Protein AF-B9GRY1-F1 (afdb_monomer)

pLDDT: mean 78.9, std 14.26, range [33.31, 96.19]

Nearest PDB structures (foldseek):
  6fis-assembly1_A  TM=5.224E-01  e=6.838E-10  Homo sapiens
  6fir-assembly1_A  TM=5.231E-01  e=6.003E-10  Homo sapiens
  2jc9-assembly1_A  TM=5.139E-01  e=1.399E-09  Homo sapiens
  2bde-assembly1_A  TM=5.034E-01  e=2.068E-09  Legionella pneumophila
  6fxh-assembly1_A  TM=5.150E-01  e=5.858E-09  Homo sapiens

Radius of gyration: 30.48 Å; Cα contacts (8 Å, |Δi|>4): 252; chains: 1; bounding box: 65×40×108 Å

Structure (mmCIF, N/CA/C/O backbone):
data_AF-B9GRY1-F1
#
_entry.id   AF-B9GRY1-F1
#
loop_
_atom_site.group_PDB
_atom_site.id
_atom_site.type_symbol
_atom_site.label_atom_id
_atom_site.label_alt_id
_atom_site.label_comp_id
_atom_site.label_asym_id
_atom_site.label_entity_id
_atom_site.label_seq_id
_atom_site.pdbx_PDB_ins_code
_ato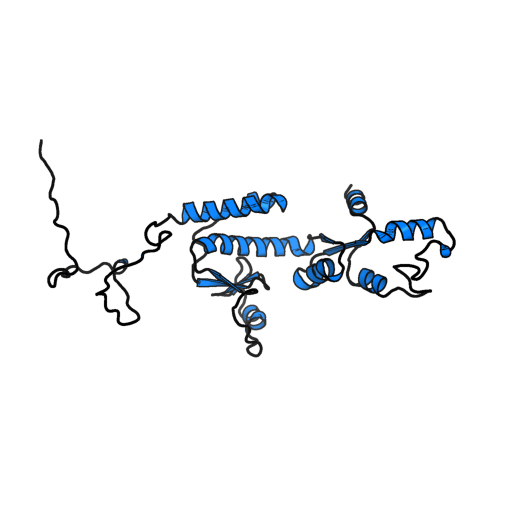m_site.Cartn_x
_atom_site.Cartn_y
_atom_site.Cartn_z
_atom_site.occupancy
_atom_site.B_iso_or_equiv
_atom_site.auth_seq_id
_atom_site.auth_comp_id
_atom_site.auth_asym_id
_atom_site.auth_atom_id
_atom_site.pdbx_PDB_model_num
ATOM 1 N N . MET A 1 1 ? 0.470 3.809 -64.734 1.00 37.56 1 MET A N 1
ATOM 2 C CA . MET A 1 1 ? 0.710 2.377 -64.473 1.00 37.56 1 MET A CA 1
ATOM 3 C C . MET A 1 1 ? 2.215 2.212 -64.330 1.00 37.56 1 MET A C 1
ATOM 5 O O . MET A 1 1 ? 2.888 2.011 -65.323 1.00 37.56 1 MET A O 1
ATOM 9 N N . GLU A 1 2 ? 2.749 2.394 -63.124 1.00 34.34 2 GLU A N 1
ATOM 10 C CA . GLU A 1 2 ? 4.160 2.127 -62.813 1.00 34.34 2 GLU A CA 1
ATOM 11 C C . GLU A 1 2 ? 4.192 1.378 -61.481 1.00 34.34 2 GLU A C 1
ATOM 13 O O . GLU A 1 2 ? 3.658 1.855 -60.478 1.00 34.34 2 GLU A O 1
ATOM 18 N N . ARG A 1 3 ? 4.720 0.150 -61.510 1.00 33.31 3 ARG A N 1
ATOM 19 C CA . ARG A 1 3 ? 4.826 -0.737 -60.348 1.00 33.31 3 ARG A CA 1
ATOM 20 C C . ARG A 1 3 ? 6.035 -0.313 -59.515 1.00 33.31 3 ARG A C 1
ATOM 22 O O . ARG A 1 3 ? 7.144 -0.258 -60.037 1.00 33.31 3 ARG A O 1
ATOM 29 N N . ARG A 1 4 ? 5.823 -0.053 -58.225 1.00 42.94 4 ARG A N 1
ATOM 30 C CA . ARG A 1 4 ? 6.876 0.025 -57.208 1.00 42.94 4 ARG A CA 1
ATOM 31 C C . ARG A 1 4 ? 6.791 -1.236 -56.362 1.00 42.94 4 ARG A C 1
ATOM 33 O O . ARG A 1 4 ? 5.971 -1.266 -55.463 1.00 42.94 4 ARG A O 1
ATOM 40 N N . ASP A 1 5 ? 7.642 -2.216 -56.639 1.00 44.25 5 ASP A N 1
ATOM 41 C CA . ASP A 1 5 ? 7.874 -3.361 -55.752 1.00 44.25 5 ASP A CA 1
ATOM 42 C C . ASP A 1 5 ? 9.370 -3.697 -55.771 1.00 44.25 5 ASP A C 1
ATOM 44 O O . ASP A 1 5 ? 9.833 -4.600 -56.463 1.00 44.25 5 ASP A O 1
ATOM 48 N N . GLY A 1 6 ? 10.154 -2.908 -55.035 1.00 41.69 6 GLY A N 1
ATOM 49 C CA . GLY A 1 6 ? 11.504 -3.291 -54.636 1.00 41.69 6 GLY A CA 1
ATOM 50 C C . GLY A 1 6 ? 11.403 -4.166 -53.395 1.00 41.69 6 GLY A C 1
ATOM 51 O O . GLY A 1 6 ? 11.469 -3.655 -52.280 1.00 41.69 6 GLY A O 1
ATOM 52 N N . VAL A 1 7 ? 11.181 -5.467 -53.582 1.00 43.78 7 VAL A N 1
ATOM 53 C CA . VAL A 1 7 ? 11.237 -6.442 -52.487 1.00 43.78 7 VAL A CA 1
ATOM 54 C C . VAL A 1 7 ? 12.692 -6.528 -52.032 1.00 43.78 7 VAL A C 1
ATOM 56 O O . VAL A 1 7 ? 13.538 -7.089 -52.722 1.00 43.78 7 VAL A O 1
ATOM 59 N N . GLN A 1 8 ? 12.999 -5.908 -50.895 1.00 53.09 8 GLN A N 1
ATOM 60 C CA . GLN A 1 8 ? 14.296 -6.037 -50.246 1.00 53.09 8 GLN A CA 1
ATOM 61 C C . GLN A 1 8 ? 14.385 -7.454 -49.668 1.00 53.09 8 GLN A C 1
ATOM 63 O O . GLN A 1 8 ? 13.560 -7.830 -48.833 1.00 53.09 8 GLN A O 1
ATOM 68 N N . GLU A 1 9 ? 15.338 -8.256 -50.148 1.00 47.78 9 GLU A N 1
ATOM 69 C CA . GLU A 1 9 ? 15.550 -9.614 -49.642 1.00 47.78 9 GLU A CA 1
ATOM 70 C C . GLU A 1 9 ? 15.759 -9.599 -48.116 1.00 47.78 9 GLU A C 1
ATOM 72 O O . GLU A 1 9 ? 16.426 -8.699 -47.588 1.00 47.78 9 GLU A O 1
ATOM 77 N N . PRO A 1 10 ? 15.192 -10.572 -47.378 1.00 47.56 10 PRO A N 1
ATOM 78 C CA . PRO A 1 10 ? 15.339 -10.634 -45.933 1.00 47.56 10 PRO A CA 1
ATOM 79 C C . PRO A 1 10 ? 16.814 -10.826 -45.573 1.00 47.56 10 PRO A C 1
ATOM 81 O O . PRO A 1 10 ? 17.414 -11.865 -45.838 1.00 47.56 10 PRO A O 1
ATOM 84 N N . CYS A 1 11 ? 17.404 -9.806 -44.950 1.00 49.53 11 CYS A N 1
ATOM 85 C CA . CYS A 1 11 ? 18.767 -9.872 -44.445 1.00 49.53 11 CYS A CA 1
ATOM 86 C C . CYS A 1 11 ? 18.858 -10.956 -43.362 1.00 49.53 11 CYS A C 1
ATOM 88 O O . CYS A 1 11 ? 18.247 -10.848 -42.294 1.00 49.53 11 CYS A O 1
ATOM 90 N N . ILE A 1 12 ? 19.635 -12.000 -43.637 1.00 48.44 12 ILE A N 1
ATOM 91 C CA . ILE A 1 12 ? 19.978 -13.026 -42.659 1.00 48.44 12 ILE A CA 1
ATOM 92 C C . ILE A 1 12 ? 21.081 -12.447 -41.759 1.00 48.44 12 ILE A C 1
ATOM 94 O O . ILE A 1 12 ? 22.266 -12.485 -42.086 1.00 48.44 12 ILE A O 1
ATOM 98 N N . TRP A 1 13 ? 20.683 -11.909 -40.603 1.00 55.09 13 TRP A N 1
ATOM 99 C CA . TRP A 1 13 ? 21.579 -11.322 -39.590 1.00 55.09 13 TRP A CA 1
ATOM 100 C C . TRP A 1 13 ? 22.590 -12.311 -38.985 1.00 55.09 13 TRP A C 1
ATOM 102 O O . TRP A 1 13 ? 23.501 -11.900 -38.275 1.00 55.09 13 TRP A O 1
ATOM 112 N N . SER A 1 14 ? 22.424 -13.612 -39.231 1.00 54.59 14 SER A N 1
ATOM 113 C CA . SER A 1 14 ? 23.345 -14.664 -38.792 1.00 54.59 14 SER A CA 1
ATOM 114 C C . SER A 1 14 ? 24.454 -14.987 -39.803 1.00 54.59 14 SER A C 1
ATOM 116 O O . SER A 1 14 ? 25.305 -15.826 -39.506 1.00 54.59 14 SER A O 1
ATOM 118 N N . SER A 1 15 ? 24.487 -14.344 -40.976 1.00 51.97 15 SER A N 1
ATOM 119 C CA . SER A 1 15 ? 25.567 -14.531 -41.953 1.00 51.97 15 SER A CA 1
ATOM 120 C C . SER A 1 15 ? 26.850 -13.794 -41.529 1.00 51.97 15 SER A C 1
ATOM 122 O O . SER A 1 15 ? 26.758 -12.691 -40.994 1.00 51.97 15 SER A O 1
ATOM 124 N N . PRO A 1 16 ? 28.059 -14.310 -41.839 1.00 54.53 16 PRO A N 1
ATOM 125 C CA . PRO A 1 16 ? 29.334 -13.635 -41.537 1.00 54.53 16 PRO A CA 1
ATOM 126 C C . PRO A 1 16 ? 29.458 -12.225 -42.142 1.00 54.53 16 PRO A C 1
ATOM 128 O O . PRO A 1 16 ? 30.199 -11.383 -41.643 1.00 54.53 16 PRO A O 1
ATOM 131 N N . GLU A 1 17 ? 28.714 -11.961 -43.218 1.00 54.78 17 GLU A N 1
ATOM 132 C CA . GLU A 1 17 ? 28.633 -10.665 -43.902 1.00 54.78 17 GLU A CA 1
ATOM 133 C C . GLU A 1 17 ? 27.466 -9.787 -43.397 1.00 54.78 17 GLU A C 1
ATOM 135 O O . GLU A 1 17 ? 27.421 -8.579 -43.655 1.00 54.78 17 GLU A O 1
ATOM 140 N N . GLY A 1 18 ? 26.535 -10.387 -42.647 1.00 49.22 18 GLY A N 1
ATOM 141 C CA . GLY A 1 18 ? 25.308 -9.800 -42.112 1.00 49.22 18 GLY A CA 1
ATOM 142 C C . GLY A 1 18 ? 25.556 -9.037 -40.816 1.00 49.22 18 GLY A C 1
ATOM 143 O O . GLY A 1 18 ? 25.154 -9.459 -39.741 1.00 49.22 18 GLY A O 1
ATOM 144 N N . GLY A 1 19 ? 26.240 -7.899 -40.905 1.00 56.34 19 GLY A N 1
ATOM 145 C CA . GLY A 1 19 ? 26.514 -7.074 -39.720 1.00 56.34 19 GLY A CA 1
ATOM 146 C C . GLY A 1 19 ? 27.140 -5.711 -39.994 1.00 56.34 19 GLY A C 1
ATOM 147 O O . GLY A 1 19 ? 27.568 -5.035 -39.064 1.00 56.34 19 GLY A O 1
ATOM 148 N N . LYS A 1 20 ? 27.214 -5.277 -41.259 1.00 54.59 20 LYS A N 1
ATOM 149 C CA . LYS A 1 20 ? 27.894 -4.022 -41.637 1.00 54.59 20 LYS A CA 1
ATOM 150 C C . LYS A 1 20 ? 27.133 -2.748 -41.230 1.00 54.59 20 LYS A C 1
ATOM 152 O O . LYS A 1 20 ? 27.678 -1.654 -41.341 1.00 54.59 20 LYS A O 1
ATOM 157 N N . GLY A 1 21 ? 25.894 -2.867 -40.749 1.00 63.97 21 GLY A N 1
ATOM 158 C CA . GLY A 1 21 ? 25.098 -1.745 -40.249 1.00 63.97 21 GLY A CA 1
ATOM 159 C C . GLY A 1 21 ? 25.288 -1.527 -38.747 1.00 63.97 21 GLY A C 1
ATOM 160 O O . GLY A 1 21 ? 25.215 -2.473 -37.965 1.00 63.97 21 GLY A O 1
ATOM 161 N N . LYS A 1 22 ? 25.476 -0.273 -38.313 1.00 74.38 22 LYS A N 1
ATOM 162 C CA . LYS A 1 22 ? 25.393 0.079 -36.886 1.00 74.38 22 LYS A CA 1
ATOM 163 C C . LYS A 1 22 ? 23.986 -0.255 -36.381 1.00 74.38 22 LYS A C 1
ATOM 165 O O . LYS A 1 22 ? 23.039 0.459 -36.690 1.00 74.38 22 LYS A O 1
ATOM 170 N N . VAL A 1 23 ? 23.857 -1.317 -35.587 1.00 78.44 23 VAL A N 1
ATOM 171 C CA . VAL A 1 23 ? 22.597 -1.645 -34.909 1.00 78.44 23 VAL A CA 1
ATOM 172 C C . VAL A 1 23 ? 22.271 -0.529 -33.917 1.00 78.44 23 VAL A C 1
ATOM 174 O O . VAL A 1 23 ? 23.115 -0.162 -33.081 1.00 78.44 23 VAL A O 1
ATOM 177 N N . GLU A 1 24 ? 21.053 0.009 -34.021 1.00 85.12 24 GLU A N 1
ATOM 178 C CA . GLU A 1 24 ? 20.514 0.997 -33.085 1.00 85.12 24 GLU A CA 1
ATOM 179 C C . GLU A 1 24 ? 20.669 0.492 -31.644 1.00 85.12 24 GLU A C 1
ATOM 181 O O . GLU A 1 24 ? 20.378 -0.678 -31.388 1.00 85.12 24 GLU A O 1
ATOM 186 N N . PRO A 1 25 ? 21.103 1.332 -30.685 1.00 85.12 25 PRO A N 1
ATOM 187 C CA . PRO A 1 25 ? 21.349 0.892 -29.311 1.00 85.12 25 PRO A CA 1
ATOM 188 C C . PRO A 1 25 ? 20.185 0.113 -28.679 1.00 85.12 25 PRO A C 1
ATOM 190 O O . PRO A 1 25 ? 20.431 -0.878 -28.000 1.00 85.12 25 PRO A O 1
ATOM 193 N N . GLY A 1 26 ? 18.934 0.502 -28.963 1.00 82.56 26 GLY A N 1
ATOM 194 C CA . GLY A 1 26 ? 17.729 -0.157 -28.440 1.00 82.56 26 GLY A CA 1
ATOM 195 C C . GLY A 1 26 ? 17.396 -1.522 -29.058 1.00 82.56 26 GLY A C 1
ATOM 196 O O . GLY A 1 26 ? 16.533 -2.219 -28.541 1.00 82.56 26 GLY A O 1
ATOM 197 N N . LYS A 1 27 ? 18.072 -1.922 -30.142 1.00 82.88 27 LYS A N 1
ATOM 198 C CA . LYS A 1 27 ? 17.872 -3.210 -30.837 1.00 82.88 27 LYS A CA 1
ATOM 199 C C . LYS A 1 27 ? 19.025 -4.192 -30.610 1.00 82.88 27 LYS A C 1
ATOM 201 O O . LYS A 1 27 ? 19.081 -5.242 -31.246 1.00 82.88 27 LYS A O 1
ATOM 206 N N . ARG A 1 28 ? 19.981 -3.845 -29.743 1.00 86.56 28 ARG A N 1
ATOM 207 C CA . ARG A 1 28 ? 21.129 -4.699 -29.416 1.00 86.56 28 ARG A CA 1
ATOM 208 C C . ARG A 1 28 ? 20.742 -5.766 -28.398 1.00 86.56 28 ARG A C 1
ATOM 210 O O . ARG A 1 28 ? 19.917 -5.533 -27.521 1.00 86.56 28 ARG A O 1
ATOM 217 N N . ILE A 1 29 ? 21.400 -6.917 -28.489 1.00 86.06 29 ILE A N 1
ATOM 218 C CA . ILE A 1 29 ? 21.303 -7.986 -27.495 1.00 86.06 29 ILE A CA 1
ATOM 219 C C . ILE A 1 29 ? 22.379 -7.742 -26.435 1.00 86.06 29 ILE A C 1
ATOM 221 O O . ILE A 1 29 ? 23.560 -7.618 -26.763 1.00 86.06 29 ILE A O 1
ATOM 225 N N . PHE A 1 30 ? 21.974 -7.673 -25.170 1.00 88.00 30 PHE A N 1
ATOM 226 C CA . PHE A 1 30 ? 22.876 -7.499 -24.034 1.00 88.00 30 PHE A CA 1
ATOM 227 C C . PHE A 1 30 ? 23.013 -8.825 -23.279 1.00 88.00 30 PHE A C 1
ATOM 229 O O . PHE A 1 30 ? 22.014 -9.418 -22.878 1.00 88.00 30 PHE A O 1
ATOM 236 N N . CYS A 1 31 ? 24.249 -9.286 -23.072 1.00 87.31 31 CYS A N 1
ATOM 237 C CA . CYS A 1 31 ? 24.541 -10.565 -22.424 1.00 87.31 31 CYS A CA 1
ATOM 238 C C . CYS A 1 31 ? 25.338 -10.343 -21.136 1.00 87.31 31 CYS A C 1
ATOM 240 O O . CYS A 1 31 ? 26.491 -9.924 -21.183 1.00 87.31 31 CYS A O 1
ATOM 242 N N . ASN A 1 32 ? 24.755 -10.688 -19.987 1.00 90.19 32 ASN A N 1
ATOM 243 C CA . ASN A 1 32 ? 25.474 -10.672 -18.705 1.00 90.19 32 ASN A CA 1
ATOM 244 C C . ASN A 1 32 ? 26.403 -11.885 -18.537 1.00 90.19 32 ASN A C 1
ATOM 246 O O . ASN A 1 32 ? 27.341 -11.854 -17.744 1.00 90.19 32 ASN A O 1
ATOM 250 N N . ARG A 1 33 ? 26.108 -12.985 -19.239 1.00 90.75 33 ARG A N 1
ATOM 251 C CA . ARG A 1 33 ? 26.860 -14.243 -19.215 1.00 90.75 33 ARG A CA 1
ATOM 252 C C . ARG A 1 33 ? 26.964 -14.791 -20.631 1.00 90.75 33 ARG A C 1
ATOM 254 O O . ARG A 1 33 ? 26.106 -14.510 -21.466 1.00 90.75 33 ARG A O 1
ATOM 261 N N . VAL A 1 34 ? 28.004 -15.582 -20.879 1.00 90.69 34 VAL A N 1
ATOM 262 C CA . VAL A 1 34 ? 28.178 -16.283 -22.155 1.00 90.69 34 VAL A CA 1
ATOM 263 C C . VAL A 1 34 ? 27.003 -17.241 -22.363 1.00 90.69 34 VAL A C 1
ATOM 265 O O . VAL A 1 34 ? 26.681 -18.027 -21.472 1.00 90.69 34 VAL A O 1
ATOM 268 N N . LEU A 1 35 ? 26.370 -17.171 -23.534 1.00 85.62 35 LEU A N 1
ATOM 269 C CA . LEU A 1 35 ? 25.254 -18.024 -23.936 1.00 85.62 35 LEU A CA 1
ATOM 270 C C . LEU A 1 35 ? 25.579 -18.675 -25.282 1.00 85.62 35 LEU A C 1
ATOM 272 O O . LEU A 1 35 ? 25.893 -17.981 -26.247 1.00 85.62 35 LEU A O 1
ATOM 276 N N . ASN A 1 36 ? 25.473 -20.002 -25.353 1.00 86.25 36 ASN A N 1
ATOM 277 C CA . ASN A 1 36 ? 25.510 -20.722 -26.622 1.00 86.25 36 ASN A CA 1
ATOM 278 C C . ASN A 1 36 ? 24.099 -20.741 -27.226 1.00 86.25 36 ASN A C 1
ATOM 280 O O . ASN A 1 36 ? 23.199 -21.364 -26.667 1.00 86.25 36 ASN A O 1
ATOM 284 N N . ILE A 1 37 ? 23.910 -20.058 -28.356 1.00 82.56 37 ILE A N 1
ATOM 285 C CA . ILE A 1 37 ? 22.605 -19.909 -29.017 1.00 82.56 37 ILE A CA 1
ATOM 286 C C . ILE A 1 37 ? 22.201 -21.127 -29.869 1.00 82.56 37 ILE A C 1
ATOM 288 O O . ILE A 1 37 ? 21.114 -21.139 -30.439 1.00 82.56 37 ILE A O 1
ATOM 292 N N . SER A 1 38 ? 23.040 -22.167 -29.952 1.00 86.56 38 SER A N 1
ATOM 293 C CA . SER A 1 38 ? 22.749 -23.406 -30.691 1.00 86.56 38 SER A CA 1
ATOM 294 C C . SER A 1 38 ? 21.762 -24.307 -29.932 1.00 86.56 38 SER A C 1
ATOM 296 O O . SER A 1 38 ? 22.093 -25.396 -29.458 1.00 86.56 38 SER A O 1
ATOM 298 N N . VAL A 1 39 ? 20.535 -23.818 -29.763 1.00 87.56 39 VAL A N 1
ATOM 299 C CA . VAL A 1 39 ? 19.436 -24.509 -29.080 1.00 87.56 39 VAL A CA 1
ATOM 300 C C . VAL A 1 39 ? 18.434 -25.060 -30.096 1.00 87.56 39 VAL A C 1
ATOM 302 O O . VAL A 1 39 ? 18.216 -24.477 -31.152 1.00 87.56 39 VAL A O 1
ATOM 305 N N . LYS A 1 40 ? 17.807 -26.203 -29.784 1.00 91.69 40 LYS A N 1
ATOM 306 C CA . LYS A 1 40 ? 16.847 -26.876 -30.685 1.00 91.69 40 LYS A CA 1
ATOM 307 C C . LYS A 1 40 ? 15.437 -26.283 -30.644 1.00 91.69 40 LYS A C 1
ATOM 309 O O . LYS A 1 40 ? 14.649 -26.528 -31.549 1.00 91.69 40 LYS A O 1
ATOM 314 N N . ALA A 1 41 ? 15.109 -25.562 -29.577 1.00 92.19 41 ALA A N 1
ATOM 315 C CA . ALA A 1 41 ? 13.806 -24.954 -29.368 1.00 92.19 41 ALA A CA 1
ATOM 316 C C . ALA A 1 41 ? 13.950 -23.698 -28.505 1.00 92.19 41 ALA A C 1
ATOM 318 O O . ALA A 1 41 ? 14.844 -23.619 -27.659 1.00 92.19 41 ALA A O 1
ATOM 319 N N . VAL A 1 42 ? 13.042 -22.746 -28.708 1.00 89.81 42 VAL A N 1
ATOM 320 C CA . VAL A 1 42 ? 12.919 -21.522 -27.915 1.00 89.81 42 VAL A CA 1
ATOM 321 C C . VAL A 1 42 ? 11.463 -21.409 -27.479 1.00 89.81 42 VAL A C 1
ATOM 323 O O . VAL A 1 42 ? 10.570 -21.355 -28.320 1.00 89.81 42 VAL A O 1
ATOM 326 N N . GLY A 1 43 ? 11.225 -21.409 -26.169 1.00 92.38 43 GLY A N 1
ATOM 327 C CA . GLY A 1 43 ? 9.918 -21.093 -25.601 1.00 92.38 43 GLY A CA 1
ATOM 328 C C . GLY A 1 43 ? 9.796 -19.586 -25.416 1.00 92.38 43 GLY A C 1
ATOM 329 O O . GLY A 1 43 ? 10.695 -18.970 -24.845 1.00 92.38 43 GLY A O 1
ATOM 330 N N . LEU A 1 44 ? 8.706 -19.001 -25.905 1.00 91.69 44 LEU A N 1
ATOM 331 C CA . LEU A 1 44 ? 8.400 -17.585 -25.728 1.00 91.69 44 LEU A CA 1
ATOM 332 C C . LEU A 1 44 ? 7.131 -17.467 -24.894 1.00 91.69 44 LEU A C 1
ATOM 334 O O . LEU A 1 44 ? 6.145 -18.150 -25.166 1.00 91.69 44 LEU A O 1
ATOM 338 N N . ASP A 1 45 ? 7.178 -16.607 -23.883 1.00 92.12 45 ASP A N 1
ATOM 339 C CA . ASP A 1 45 ? 5.974 -16.194 -23.174 1.00 92.12 45 ASP A CA 1
ATOM 340 C C . ASP A 1 45 ? 5.083 -15.351 -24.105 1.00 92.12 45 ASP A C 1
ATOM 342 O O . ASP A 1 45 ? 5.535 -14.816 -25.125 1.00 92.12 45 ASP A O 1
ATOM 346 N N . MET A 1 46 ? 3.804 -15.237 -23.777 1.00 92.00 46 MET A N 1
ATOM 347 C CA . MET A 1 46 ? 2.840 -14.508 -24.591 1.00 92.00 46 MET A CA 1
ATOM 348 C C . MET A 1 46 ? 2.800 -13.032 -24.193 1.00 92.00 46 MET A C 1
ATOM 350 O O . MET A 1 46 ? 3.167 -12.163 -24.988 1.00 92.00 46 MET A O 1
ATOM 354 N N . ASP A 1 47 ? 2.380 -12.744 -22.964 1.00 86.19 47 ASP A N 1
ATOM 355 C CA . ASP A 1 47 ? 2.078 -11.389 -22.514 1.00 86.19 47 ASP A CA 1
ATOM 356 C C . ASP A 1 47 ? 3.350 -10.566 -22.306 1.00 86.19 47 ASP A C 1
ATOM 358 O O . ASP A 1 47 ? 4.288 -10.984 -21.634 1.00 86.19 47 ASP A O 1
ATOM 362 N N . TYR A 1 48 ? 3.402 -9.373 -22.900 1.00 82.75 48 TYR A N 1
ATOM 363 C CA . TYR A 1 48 ? 4.573 -8.486 -22.893 1.00 82.75 48 TYR A CA 1
ATOM 364 C C . TYR A 1 48 ? 5.863 -9.074 -23.495 1.00 82.75 48 TYR A C 1
ATOM 366 O O . TYR A 1 48 ? 6.890 -8.395 -23.479 1.00 82.75 48 TYR A O 1
ATOM 374 N N . THR A 1 49 ? 5.808 -10.280 -24.067 1.00 87.31 49 THR A N 1
ATOM 375 C CA . THR A 1 49 ? 6.919 -10.918 -24.785 1.00 87.31 49 THR A CA 1
ATOM 376 C C . THR A 1 49 ? 6.605 -10.997 -26.277 1.00 87.31 49 THR A C 1
ATOM 378 O O . THR A 1 49 ? 7.239 -10.301 -27.069 1.00 87.31 49 THR A O 1
ATOM 381 N N . LEU A 1 50 ? 5.589 -11.773 -26.668 1.00 89.69 50 LEU A N 1
ATOM 382 C CA . LEU A 1 50 ? 5.077 -11.799 -28.043 1.00 89.69 50 LEU A CA 1
ATOM 383 C C . LEU A 1 50 ? 4.038 -10.695 -28.278 1.00 89.69 50 LEU A C 1
ATOM 385 O O . LEU A 1 50 ? 4.092 -9.984 -29.280 1.00 89.69 50 LEU A O 1
ATOM 389 N N . ALA A 1 51 ? 3.105 -10.540 -27.339 1.00 89.50 51 ALA A N 1
ATOM 390 C CA . ALA A 1 51 ? 2.050 -9.539 -27.376 1.00 89.50 51 ALA A CA 1
ATOM 391 C C . ALA A 1 51 ? 2.467 -8.307 -26.565 1.00 89.50 51 ALA A C 1
ATOM 393 O O . ALA A 1 51 ? 2.411 -8.295 -25.335 1.00 89.50 51 ALA A O 1
ATOM 394 N N . GLN A 1 52 ? 2.892 -7.250 -27.256 1.00 85.94 52 GLN A N 1
ATOM 395 C CA . GLN A 1 52 ? 3.227 -5.977 -26.621 1.00 85.94 52 GLN A CA 1
ATOM 396 C C . GLN A 1 52 ? 1.973 -5.107 -26.493 1.00 85.94 52 GLN A C 1
ATOM 398 O O . GLN A 1 52 ? 1.487 -4.533 -27.467 1.00 85.94 52 GLN A O 1
ATOM 403 N N . TYR A 1 53 ? 1.438 -5.016 -25.278 1.00 85.81 53 TYR A N 1
ATOM 404 C CA . TYR A 1 53 ? 0.304 -4.147 -24.975 1.00 85.81 53 TYR A CA 1
ATOM 405 C C . TYR A 1 53 ? 0.736 -2.684 -24.880 1.00 85.81 53 TYR A C 1
ATOM 407 O O . TYR A 1 53 ? 1.843 -2.384 -24.436 1.00 85.81 53 TYR A O 1
ATOM 415 N N . LYS A 1 54 ? -0.169 -1.765 -25.232 1.00 86.25 54 LYS A N 1
ATOM 416 C CA . LYS A 1 54 ? 0.002 -0.332 -24.965 1.00 86.25 54 LYS A CA 1
ATOM 417 C C . LYS A 1 54 ? -0.242 -0.070 -23.468 1.00 86.25 54 LYS A C 1
ATOM 419 O O . LYS A 1 54 ? -1.394 -0.232 -23.040 1.00 86.25 54 LYS A O 1
ATOM 424 N N . PRO A 1 55 ? 0.782 0.331 -22.685 1.00 81.44 55 PRO A N 1
ATOM 425 C CA . PRO A 1 55 ? 0.659 0.499 -21.233 1.00 81.44 55 PRO A CA 1
ATOM 426 C C . PRO A 1 55 ? -0.460 1.467 -20.840 1.00 81.44 55 PRO A C 1
ATOM 428 O O . PRO A 1 55 ? -1.313 1.110 -20.033 1.00 81.44 55 PRO A O 1
ATOM 431 N N . GLU A 1 56 ? -0.541 2.615 -21.523 1.00 84.81 56 GLU A N 1
ATOM 432 C CA . GLU A 1 56 ? -1.574 3.645 -21.333 1.00 84.81 56 GLU A CA 1
ATOM 433 C C . GLU A 1 56 ? -2.995 3.069 -21.268 1.00 84.81 56 GLU A C 1
ATOM 435 O O . GLU A 1 56 ? -3.779 3.414 -20.387 1.00 84.81 56 GLU A O 1
ATOM 440 N N . THR A 1 57 ? -3.340 2.178 -22.199 1.00 87.56 57 THR A N 1
ATOM 441 C CA . THR A 1 57 ? -4.691 1.612 -22.279 1.00 87.56 57 THR A CA 1
ATOM 442 C C . THR A 1 57 ? -4.875 0.414 -21.359 1.00 87.56 57 THR A C 1
ATOM 444 O O . THR A 1 57 ? -5.916 0.278 -20.718 1.00 87.56 57 THR A O 1
ATOM 447 N N . PHE A 1 58 ? -3.879 -0.471 -21.301 1.00 87.94 58 PHE A N 1
ATOM 448 C CA . PHE A 1 58 ? -4.030 -1.753 -20.625 1.00 87.94 58 PHE A CA 1
ATOM 449 C C . PHE A 1 58 ? -3.951 -1.599 -19.103 1.00 87.94 58 PHE A C 1
ATOM 451 O O . PHE A 1 58 ? -4.793 -2.128 -18.378 1.00 87.94 58 PHE A O 1
ATOM 458 N N . GLU A 1 59 ? -2.989 -0.819 -18.610 1.00 86.06 59 GLU A N 1
ATOM 459 C CA . GLU A 1 59 ? -2.847 -0.572 -17.174 1.00 86.06 59 GLU A CA 1
ATOM 460 C C . GLU A 1 59 ? -4.008 0.259 -16.638 1.00 86.06 59 GLU A C 1
ATOM 462 O O . GLU A 1 59 ? -4.513 -0.021 -15.552 1.00 86.06 59 GLU A O 1
ATOM 467 N N . LYS A 1 60 ? -4.508 1.212 -17.434 1.00 90.06 60 LYS A N 1
ATOM 468 C CA . LYS A 1 60 ? -5.712 1.972 -17.090 1.00 90.06 60 LYS A CA 1
ATOM 469 C C . LYS A 1 60 ? -6.930 1.066 -16.944 1.00 90.06 60 LYS A C 1
ATOM 471 O O . LYS A 1 60 ? -7.663 1.192 -15.967 1.00 90.06 60 LYS A O 1
ATOM 476 N N . LEU A 1 61 ? -7.118 0.111 -17.854 1.00 89.81 61 LEU A N 1
ATOM 477 C CA . LEU A 1 61 ? -8.197 -0.869 -17.736 1.00 89.81 61 LEU A CA 1
ATOM 478 C C . LEU A 1 61 ? -8.050 -1.721 -16.463 1.00 89.81 61 LEU A C 1
ATOM 480 O O . LEU A 1 61 ? -9.035 -1.947 -15.758 1.00 89.81 61 LEU A O 1
ATOM 484 N N . ALA A 1 62 ? -6.832 -2.170 -16.144 1.00 88.00 62 ALA A N 1
ATOM 485 C CA . ALA A 1 62 ? -6.561 -2.927 -14.921 1.00 88.00 62 ALA A CA 1
ATOM 486 C C . ALA A 1 62 ? -6.849 -2.099 -13.653 1.00 88.00 62 ALA A C 1
ATOM 488 O O . ALA A 1 62 ? -7.461 -2.604 -12.704 1.00 88.00 62 ALA A O 1
ATOM 489 N N . TYR A 1 63 ? -6.466 -0.821 -13.657 1.00 90.19 63 TYR A N 1
ATOM 490 C CA . TYR A 1 63 ? -6.754 0.134 -12.591 1.00 90.19 63 TYR A CA 1
ATOM 491 C C . TYR A 1 63 ? -8.265 0.319 -12.396 1.00 90.19 63 TYR A C 1
ATOM 493 O O . TYR A 1 63 ? -8.786 0.074 -11.307 1.00 90.19 63 TYR A O 1
ATOM 501 N N . GLU A 1 64 ? -8.993 0.663 -13.461 1.00 88.62 64 GLU A N 1
ATOM 502 C CA . GLU A 1 64 ? -10.445 0.873 -13.421 1.00 88.62 64 GLU A CA 1
ATOM 503 C C . GLU A 1 64 ? -11.192 -0.395 -12.992 1.00 88.62 64 GLU A C 1
ATOM 505 O O . GLU A 1 64 ? -12.130 -0.339 -12.193 1.00 88.62 64 GLU A O 1
ATOM 510 N N . GLY A 1 65 ? -10.764 -1.560 -13.487 1.00 86.94 65 GLY A N 1
ATOM 511 C CA . GLY A 1 65 ? -11.305 -2.854 -13.077 1.00 86.94 65 GLY A CA 1
ATOM 512 C C . GLY A 1 65 ? -11.086 -3.136 -11.590 1.00 86.94 65 GLY A C 1
ATOM 513 O O . GLY A 1 65 ? -11.960 -3.707 -10.936 1.00 86.94 65 GLY A O 1
ATOM 514 N N . THR A 1 66 ? -9.954 -2.699 -11.036 1.00 85.06 66 THR A N 1
ATOM 515 C CA . THR A 1 66 ? -9.650 -2.832 -9.607 1.00 85.06 66 THR A CA 1
ATOM 516 C C . THR A 1 66 ? -10.509 -1.885 -8.771 1.00 85.06 66 THR A C 1
ATOM 518 O O . THR A 1 66 ? -11.171 -2.348 -7.844 1.00 85.06 66 THR A O 1
ATOM 521 N N . ILE A 1 67 ? -10.602 -0.603 -9.138 1.00 83.50 67 ILE A N 1
ATOM 522 C CA . ILE A 1 67 ? -11.475 0.380 -8.469 1.00 83.50 67 ILE A CA 1
ATOM 523 C C . ILE A 1 67 ? -12.936 -0.094 -8.443 1.00 83.50 67 ILE A C 1
ATOM 525 O O . ILE A 1 67 ? -13.583 -0.046 -7.398 1.00 83.50 67 ILE A O 1
ATOM 529 N N . LYS A 1 68 ? -13.452 -0.640 -9.553 1.00 81.56 68 LYS A N 1
ATOM 530 C CA . LYS A 1 68 ? -14.826 -1.176 -9.615 1.00 81.56 68 LYS A CA 1
ATOM 531 C C . LYS A 1 68 ? -15.065 -2.327 -8.636 1.00 81.56 68 LYS A C 1
ATOM 533 O O . LYS A 1 68 ? -16.163 -2.441 -8.099 1.00 81.56 68 LYS A O 1
ATOM 538 N N . LYS A 1 69 ? -14.056 -3.158 -8.353 1.00 78.81 69 LYS A N 1
ATOM 539 C CA . LYS A 1 69 ? -14.158 -4.204 -7.317 1.00 78.81 69 LYS A CA 1
ATOM 540 C C . LYS A 1 69 ? -14.233 -3.619 -5.901 1.00 78.81 69 LYS A C 1
ATOM 542 O O . LYS A 1 69 ? -14.816 -4.249 -5.026 1.00 78.81 69 LYS A O 1
ATOM 547 N N . PHE A 1 70 ? -13.711 -2.411 -5.685 1.00 67.19 70 PHE A N 1
ATOM 548 C CA . PHE A 1 70 ? -13.806 -1.669 -4.422 1.00 67.19 70 PHE A CA 1
ATOM 549 C C . PHE A 1 70 ? -15.097 -0.842 -4.271 1.00 67.19 70 PHE A C 1
ATOM 551 O O . PHE A 1 70 ? -15.276 -0.192 -3.243 1.00 67.19 70 PHE A O 1
ATOM 558 N N . ASN A 1 71 ? -16.031 -0.888 -5.231 1.00 57.31 71 ASN A N 1
ATOM 559 C CA . ASN A 1 71 ? -17.252 -0.065 -5.244 1.00 57.31 71 ASN A CA 1
ATOM 560 C C . ASN A 1 71 ? -18.190 -0.277 -4.027 1.00 57.31 71 ASN A C 1
ATOM 562 O O . ASN A 1 71 ? -19.092 0.519 -3.795 1.00 57.31 71 ASN A O 1
ATOM 566 N N . GLY A 1 72 ? -17.970 -1.314 -3.209 1.00 53.84 72 GLY A N 1
ATOM 567 C CA . GLY A 1 72 ? -18.662 -1.493 -1.925 1.00 53.84 72 GLY A CA 1
ATOM 568 C C . GLY A 1 72 ? -18.104 -0.665 -0.756 1.00 53.84 72 GLY A C 1
ATOM 569 O O . GLY A 1 72 ? -18.684 -0.705 0.324 1.00 53.84 72 GLY A O 1
ATOM 570 N N . VAL A 1 73 ? -16.978 0.044 -0.933 1.00 56.72 73 VAL A N 1
ATOM 571 C CA . VAL A 1 73 ? -16.225 0.681 0.168 1.00 56.72 73 VAL A CA 1
ATOM 572 C C . VAL A 1 73 ? -16.399 2.205 0.213 1.00 56.72 73 VAL A C 1
ATOM 574 O O . VAL A 1 73 ? -16.558 2.754 1.299 1.00 56.72 73 VAL A O 1
ATOM 577 N N . SER A 1 74 ? -16.382 2.910 -0.926 1.00 63.06 74 SER A N 1
ATOM 578 C CA . SER A 1 74 ? -16.649 4.361 -0.986 1.00 63.06 74 SER A CA 1
ATOM 579 C C . SER A 1 74 ? -16.846 4.851 -2.424 1.00 63.06 74 SER A C 1
ATOM 581 O O . SER A 1 74 ? -16.021 4.564 -3.291 1.00 63.06 74 SER A O 1
ATOM 583 N N . MET A 1 75 ? -17.880 5.669 -2.663 1.00 65.75 75 MET A N 1
ATOM 584 C CA . MET A 1 75 ? -18.111 6.319 -3.966 1.00 65.75 75 MET A CA 1
ATOM 585 C C . MET A 1 75 ? -16.990 7.300 -4.355 1.00 65.75 75 MET A C 1
ATOM 587 O O . MET A 1 75 ? -16.785 7.547 -5.537 1.00 65.75 75 MET A O 1
ATOM 591 N N . GLN A 1 76 ? -16.216 7.808 -3.387 1.00 72.38 76 GLN A N 1
ATOM 592 C CA . GLN A 1 76 ? -15.120 8.759 -3.636 1.00 72.38 76 GLN A CA 1
ATOM 593 C C . GLN A 1 76 ? -13.952 8.141 -4.421 1.00 72.38 76 GLN A C 1
ATOM 595 O O . GLN A 1 76 ? -13.193 8.865 -5.057 1.00 72.38 76 GLN A O 1
ATOM 600 N N . LEU A 1 77 ? -13.809 6.810 -4.397 1.00 75.75 77 LEU A N 1
ATOM 601 C CA . LEU A 1 77 ? -12.762 6.103 -5.142 1.00 75.75 77 LEU A CA 1
ATOM 602 C C . LEU A 1 77 ? -12.989 6.160 -6.661 1.00 75.75 77 LEU A C 1
ATOM 604 O O . LEU A 1 77 ? -12.042 6.018 -7.427 1.00 75.75 77 LEU A O 1
ATOM 608 N N . LEU A 1 78 ? -14.233 6.376 -7.107 1.00 76.06 78 LEU A N 1
ATOM 609 C CA . LEU A 1 78 ? -14.583 6.445 -8.531 1.00 76.06 78 LEU A CA 1
ATOM 610 C C . LEU A 1 78 ? -14.092 7.734 -9.204 1.00 76.06 78 LEU A C 1
ATOM 612 O O . LEU A 1 78 ? -13.996 7.783 -10.426 1.00 76.06 78 LEU A O 1
ATOM 616 N N . GLU A 1 79 ? -13.778 8.765 -8.418 1.00 84.62 79 GLU A N 1
ATOM 617 C CA . GLU A 1 79 ? -13.283 10.053 -8.916 1.00 84.62 79 GLU A CA 1
ATOM 618 C C . GLU A 1 79 ? -11.759 10.071 -9.095 1.00 84.62 79 GLU A C 1
ATOM 620 O O . GLU A 1 79 ? -11.193 11.050 -9.592 1.00 84.62 79 GLU A O 1
ATOM 625 N N . TRP A 1 80 ? -11.070 9.007 -8.675 1.00 89.62 80 TRP A N 1
ATOM 626 C CA . TRP A 1 80 ? -9.618 8.947 -8.730 1.00 89.62 80 TRP A CA 1
ATOM 627 C C . TRP A 1 80 ? -9.112 8.832 -10.163 1.00 89.62 80 TRP A C 1
ATOM 629 O O . TRP A 1 80 ? -9.661 8.121 -11.006 1.00 89.62 80 TRP A O 1
ATOM 639 N N . LYS A 1 81 ? -8.021 9.550 -10.430 1.00 91.06 81 LYS A N 1
ATOM 640 C CA . LYS A 1 81 ? -7.321 9.525 -11.712 1.00 91.06 81 LYS A CA 1
ATOM 641 C C . LYS A 1 81 ? -6.146 8.565 -11.638 1.00 91.06 81 LYS A C 1
ATOM 643 O O . LYS A 1 81 ? -5.586 8.356 -10.566 1.00 91.06 81 LYS A O 1
ATOM 648 N N . PHE A 1 82 ? -5.784 8.005 -12.786 1.00 92.06 82 PHE A N 1
ATOM 649 C CA . PHE A 1 82 ? -4.660 7.091 -12.929 1.00 92.06 82 PHE A CA 1
ATOM 650 C C . PHE A 1 82 ? -3.626 7.662 -13.895 1.00 92.06 82 PHE A C 1
ATOM 652 O O . PHE A 1 82 ? -3.971 8.037 -15.018 1.00 92.06 82 PHE A O 1
ATOM 659 N N . GLU A 1 83 ? -2.369 7.690 -13.456 1.00 92.62 83 GLU A N 1
ATOM 660 C CA . GLU A 1 83 ? -1.213 8.127 -14.239 1.00 92.62 83 GLU A CA 1
ATOM 661 C C . GLU A 1 83 ? -0.263 6.944 -14.451 1.00 92.62 83 GLU A C 1
ATOM 663 O O . GLU A 1 83 ? 0.476 6.545 -13.551 1.00 92.62 83 GLU A O 1
ATOM 668 N N . TRP A 1 84 ? -0.294 6.368 -15.653 1.00 89.44 84 TRP A N 1
ATOM 669 C CA . TRP A 1 84 ? 0.423 5.129 -15.969 1.00 89.44 84 TRP A CA 1
ATOM 670 C C . TRP A 1 84 ? 1.955 5.286 -15.998 1.00 89.44 84 TRP A C 1
ATOM 672 O O . TRP A 1 84 ? 2.671 4.318 -15.776 1.00 89.44 84 TRP A O 1
ATOM 682 N N . GLU A 1 85 ? 2.474 6.499 -16.216 1.00 91.44 85 GLU A N 1
ATOM 683 C CA . GLU A 1 85 ? 3.924 6.768 -16.260 1.00 91.44 85 GLU A CA 1
ATOM 684 C C . GLU A 1 85 ? 4.555 6.969 -14.876 1.00 91.44 85 GLU A C 1
ATOM 686 O O . GLU A 1 85 ? 5.780 6.983 -14.750 1.00 91.44 85 GLU A O 1
ATOM 691 N N . TYR A 1 86 ? 3.742 7.133 -13.827 1.00 93.31 86 TYR A N 1
ATOM 692 C CA . TYR A 1 86 ? 4.250 7.464 -12.496 1.00 93.31 86 TYR A CA 1
ATOM 693 C C . TYR A 1 86 ? 5.012 6.291 -11.862 1.00 93.31 86 TYR A C 1
ATOM 695 O O . TYR A 1 86 ? 6.039 6.473 -11.204 1.00 93.31 86 TYR A O 1
ATOM 703 N N . MET A 1 87 ? 4.504 5.069 -12.043 1.00 93.94 87 MET A N 1
ATOM 704 C CA . MET A 1 87 ? 5.102 3.868 -11.466 1.00 93.94 87 MET A CA 1
ATOM 705 C C . MET A 1 87 ? 6.086 3.220 -12.435 1.00 93.94 87 MET A C 1
ATOM 707 O O . MET A 1 87 ? 5.868 3.156 -13.639 1.00 93.94 87 MET A O 1
ATOM 711 N N . VAL A 1 88 ? 7.165 2.665 -11.883 1.00 92.50 88 VAL A N 1
ATOM 712 C CA . VAL A 1 88 ? 8.178 1.929 -12.648 1.00 92.50 88 VAL A CA 1
ATOM 713 C C . VAL A 1 88 ? 8.358 0.525 -12.091 1.00 92.50 88 VAL A C 1
ATOM 715 O O . VAL A 1 88 ? 8.142 0.274 -10.906 1.00 92.50 88 VAL A O 1
ATOM 718 N N . ARG A 1 89 ? 8.792 -0.409 -12.937 1.00 91.50 89 ARG A N 1
ATOM 719 C CA . ARG A 1 89 ? 9.147 -1.759 -12.483 1.00 91.50 89 ARG A CA 1
ATOM 720 C C . ARG A 1 89 ? 10.373 -1.733 -11.560 1.00 91.50 89 ARG A C 1
ATOM 722 O O . ARG A 1 89 ? 11.241 -0.863 -11.663 1.00 91.50 89 ARG A O 1
ATOM 729 N N . GLY A 1 90 ? 10.451 -2.725 -10.678 1.00 89.69 90 GLY A N 1
ATOM 730 C CA . GLY A 1 90 ? 11.521 -2.909 -9.697 1.00 89.69 90 GLY A CA 1
ATOM 731 C C . GLY A 1 90 ? 11.305 -2.179 -8.369 1.00 89.69 90 GLY A C 1
ATOM 732 O O . GLY A 1 90 ? 12.222 -2.144 -7.552 1.00 89.69 90 GLY A O 1
ATOM 733 N N . LEU A 1 91 ? 10.128 -1.586 -8.144 1.00 94.00 91 LEU A N 1
ATOM 734 C CA . LEU A 1 91 ? 9.752 -1.026 -6.842 1.00 94.00 91 LEU A CA 1
ATOM 735 C C . LEU A 1 91 ? 9.403 -2.140 -5.845 1.00 94.00 91 LEU A C 1
ATOM 737 O O . LEU A 1 91 ? 9.029 -3.246 -6.240 1.00 94.00 91 LEU A O 1
ATOM 741 N N . VAL A 1 92 ? 9.478 -1.828 -4.549 1.00 93.88 92 VAL A N 1
ATOM 742 C CA . VAL A 1 92 ? 9.020 -2.721 -3.472 1.00 93.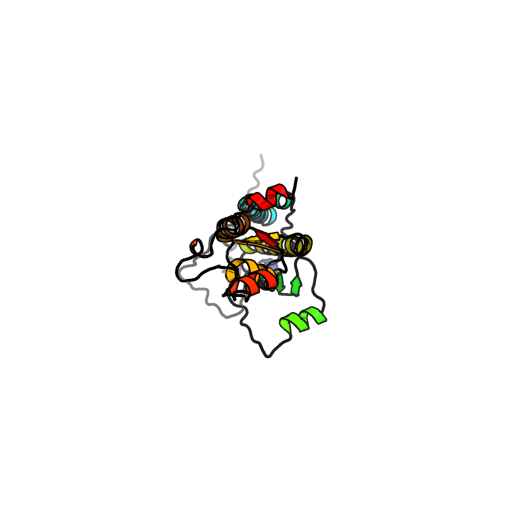88 92 VAL A CA 1
ATOM 743 C C . VAL A 1 92 ? 7.981 -2.006 -2.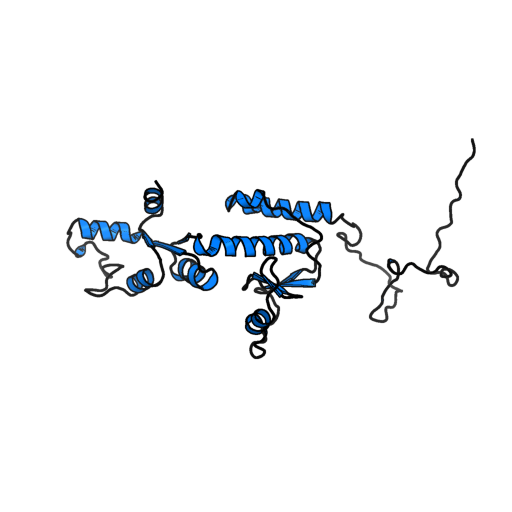620 1.00 93.88 92 VAL A C 1
ATOM 745 O O . VAL A 1 92 ? 8.245 -0.921 -2.117 1.00 93.88 92 VAL A O 1
ATOM 748 N N . LEU A 1 93 ? 6.809 -2.598 -2.429 1.00 93.38 93 LEU A N 1
ATOM 749 C CA . LEU A 1 93 ? 5.763 -2.066 -1.558 1.00 93.38 93 LEU A CA 1
ATOM 750 C C . LEU A 1 93 ? 5.946 -2.626 -0.144 1.00 93.38 93 LEU A C 1
ATOM 752 O O . LEU A 1 93 ? 5.848 -3.835 0.038 1.00 93.38 93 LEU A O 1
ATOM 756 N N . ASP A 1 94 ? 6.176 -1.771 0.850 1.00 93.12 94 ASP A N 1
ATOM 757 C CA . ASP A 1 94 ? 6.052 -2.082 2.280 1.00 93.12 94 ASP A CA 1
ATOM 758 C C . ASP A 1 94 ? 4.591 -1.870 2.694 1.00 93.12 94 ASP A C 1
ATOM 760 O O . ASP A 1 94 ? 4.152 -0.753 2.994 1.00 93.12 94 ASP A O 1
ATOM 764 N N . LYS A 1 95 ? 3.822 -2.959 2.719 1.00 88.44 95 LYS A N 1
ATOM 765 C CA . LYS A 1 95 ? 2.389 -2.912 3.043 1.00 88.44 95 LYS A CA 1
ATOM 766 C C . LYS A 1 95 ? 2.124 -2.607 4.507 1.00 88.44 95 LYS A C 1
ATOM 768 O O . LYS A 1 95 ? 1.054 -2.107 4.841 1.00 88.44 95 LYS A O 1
ATOM 773 N N . LYS A 1 96 ? 3.070 -2.930 5.387 1.00 84.62 96 LYS A N 1
ATOM 774 C CA . LYS A 1 96 ? 2.921 -2.725 6.826 1.00 84.62 96 LYS A CA 1
ATOM 775 C C . LYS A 1 96 ? 2.961 -1.243 7.171 1.00 84.62 96 LYS A C 1
ATOM 777 O O . LYS A 1 96 ? 2.248 -0.813 8.075 1.00 84.62 96 LYS A O 1
ATOM 782 N N . ARG A 1 97 ? 3.806 -0.486 6.471 1.00 87.50 97 ARG A N 1
ATOM 783 C CA . ARG A 1 97 ? 4.037 0.938 6.739 1.00 87.50 97 ARG A CA 1
ATOM 784 C C . ARG A 1 97 ? 3.458 1.872 5.683 1.00 87.50 97 ARG A C 1
ATOM 786 O O . ARG A 1 97 ? 3.536 3.076 5.877 1.00 87.50 97 ARG A O 1
ATOM 793 N N . GLY A 1 98 ? 2.898 1.347 4.594 1.00 91.75 98 GLY A N 1
ATOM 794 C CA . GLY A 1 98 ? 2.334 2.173 3.525 1.00 91.75 98 GLY A CA 1
ATOM 795 C C . GLY A 1 98 ? 3.395 2.811 2.626 1.00 91.75 98 GLY A C 1
ATOM 796 O O . GLY A 1 98 ? 3.164 3.890 2.095 1.00 91.75 98 GLY A O 1
ATOM 797 N N . ASN A 1 99 ? 4.573 2.192 2.485 1.00 94.81 99 ASN A N 1
ATOM 798 C CA . ASN A 1 99 ? 5.707 2.815 1.800 1.00 94.81 99 ASN A CA 1
ATOM 799 C C . ASN A 1 99 ? 6.072 2.125 0.481 1.00 94.81 99 ASN A C 1
ATOM 801 O O . ASN A 1 99 ? 5.880 0.923 0.321 1.00 94.81 99 ASN A O 1
ATOM 805 N N . ILE A 1 100 ? 6.669 2.877 -0.442 1.00 95.75 100 ILE A N 1
ATOM 806 C CA . ILE A 1 100 ? 7.184 2.400 -1.729 1.00 95.75 100 ILE A CA 1
ATOM 807 C C . ILE A 1 100 ? 8.699 2.613 -1.764 1.00 95.75 100 ILE A C 1
ATOM 809 O O . ILE A 1 100 ? 9.201 3.738 -1.711 1.00 95.75 100 ILE A O 1
ATOM 813 N N . LEU A 1 101 ? 9.452 1.519 -1.837 1.00 92.88 101 LEU A N 1
ATOM 814 C CA . LEU A 1 101 ? 10.903 1.496 -1.704 1.00 92.88 101 LEU A CA 1
ATOM 815 C C . LEU A 1 101 ? 11.591 1.534 -3.071 1.00 92.88 101 LEU A C 1
ATOM 817 O O . LEU A 1 101 ? 11.347 0.711 -3.950 1.00 92.88 101 LEU A O 1
ATOM 821 N N . LYS A 1 102 ? 12.467 2.528 -3.182 1.00 88.50 102 LYS A N 1
ATOM 822 C CA . LYS A 1 102 ? 13.530 2.792 -4.169 1.00 88.50 102 LYS A CA 1
ATOM 823 C C . LYS A 1 102 ? 14.175 4.109 -3.745 1.00 88.50 102 LYS A C 1
ATOM 825 O O . LYS A 1 102 ? 15.381 4.188 -3.566 1.00 88.50 102 LYS A O 1
ATOM 830 N N . TRP A 1 103 ? 13.304 5.072 -3.437 1.00 84.38 103 TRP A N 1
ATOM 831 C CA . TRP A 1 103 ? 13.600 6.320 -2.735 1.00 84.38 103 TRP A CA 1
ATOM 832 C C . TRP A 1 103 ? 12.813 6.481 -1.425 1.00 84.38 103 TRP A C 1
ATOM 834 O O . TRP A 1 103 ? 13.080 7.425 -0.697 1.00 84.38 103 TRP A O 1
ATOM 844 N N . ALA A 1 104 ? 11.940 5.522 -1.079 1.00 91.56 104 ALA A N 1
ATOM 845 C CA . ALA A 1 104 ? 11.101 5.510 0.124 1.00 91.56 104 ALA A CA 1
ATOM 846 C C . ALA A 1 104 ? 10.069 6.650 0.135 1.00 91.56 104 ALA A C 1
ATOM 848 O O . ALA A 1 104 ? 10.266 7.691 0.755 1.00 91.56 104 ALA A O 1
ATOM 849 N N . TYR A 1 105 ? 8.962 6.414 -0.564 1.00 96.19 105 TYR A N 1
ATOM 850 C CA . TYR A 1 105 ? 7.776 7.270 -0.576 1.00 96.19 105 TYR A CA 1
ATOM 851 C C . TYR A 1 105 ? 6.706 6.718 0.366 1.00 96.19 105 TYR A C 1
ATOM 853 O O . TYR A 1 105 ? 6.584 5.499 0.477 1.00 96.19 105 TYR A O 1
ATOM 861 N N . HIS A 1 106 ? 5.927 7.592 0.995 1.00 94.94 106 HIS A N 1
ATOM 862 C CA . HIS A 1 106 ? 4.681 7.275 1.691 1.00 94.94 106 HIS A CA 1
ATOM 863 C C . HIS A 1 106 ? 3.523 7.906 0.914 1.00 94.94 106 HIS A C 1
ATOM 865 O O . HIS A 1 106 ? 3.442 9.131 0.809 1.00 94.94 106 HIS A O 1
ATOM 871 N N . GLY A 1 107 ? 2.676 7.086 0.287 1.00 93.06 107 GLY A N 1
ATOM 872 C CA . GLY A 1 107 ? 1.767 7.598 -0.743 1.00 93.06 107 GLY A CA 1
ATOM 873 C C . GLY A 1 107 ? 2.556 8.207 -1.910 1.00 93.06 107 GLY A C 1
ATOM 874 O O . GLY A 1 107 ? 3.425 7.534 -2.469 1.00 93.06 107 GLY A O 1
ATOM 875 N N . PHE A 1 108 ? 2.303 9.479 -2.240 1.00 95.12 108 PHE A N 1
ATOM 876 C CA . PHE A 1 108 ? 3.084 10.242 -3.226 1.00 95.12 108 PHE A CA 1
ATOM 877 C C . PHE A 1 108 ? 4.095 11.214 -2.601 1.00 95.12 108 PHE A C 1
ATOM 879 O O . PHE A 1 108 ? 4.760 11.965 -3.317 1.00 95.12 108 PHE A O 1
ATOM 886 N N . THR A 1 109 ? 4.261 11.186 -1.277 1.00 95.19 109 THR A N 1
ATOM 887 C CA . THR A 1 109 ? 5.199 12.058 -0.561 1.00 95.19 109 THR A CA 1
ATOM 888 C C . THR A 1 109 ? 6.514 11.332 -0.303 1.00 95.19 109 THR A C 1
ATOM 890 O O . THR A 1 109 ? 6.530 10.233 0.250 1.00 95.19 109 THR A O 1
ATOM 893 N N . GLU A 1 110 ? 7.640 11.927 -0.700 1.00 95.81 110 GLU A N 1
ATOM 894 C CA . GLU A 1 110 ? 8.952 11.360 -0.380 1.00 95.81 110 GLU A CA 1
ATOM 895 C C . GLU A 1 110 ? 9.236 11.519 1.117 1.00 95.81 110 GLU A C 1
ATOM 897 O O . GLU A 1 110 ? 9.085 12.609 1.670 1.00 95.81 110 GLU A O 1
ATOM 902 N N . LEU A 1 111 ? 9.683 10.446 1.773 1.00 94.25 111 LEU A N 1
ATOM 903 C CA . LEU A 1 111 ? 10.130 10.532 3.159 1.00 94.25 111 LEU A CA 1
ATOM 904 C C . LEU A 1 111 ? 11.406 11.377 3.257 1.00 94.25 111 LEU A C 1
ATOM 906 O O . LEU A 1 111 ? 12.298 11.302 2.408 1.00 94.25 111 LEU A O 1
ATOM 910 N N . SER A 1 112 ? 11.552 12.126 4.342 1.00 95.62 112 SER A N 1
ATOM 911 C CA . SER A 1 112 ? 12.807 12.792 4.683 1.00 95.62 112 SER A CA 1
ATOM 912 C C . SER A 1 112 ? 13.898 11.776 5.039 1.00 95.62 112 SER A C 1
ATOM 914 O O . SER A 1 112 ? 13.648 10.614 5.368 1.00 95.62 112 SER A O 1
ATOM 916 N N . LYS A 1 113 ? 15.162 12.209 5.007 1.00 92.19 113 LYS A N 1
ATOM 917 C CA . LYS A 1 113 ? 16.294 11.345 5.377 1.00 92.19 113 LYS A CA 1
ATOM 918 C C . LYS A 1 113 ? 16.176 10.825 6.813 1.00 92.19 113 LYS A C 1
ATOM 920 O O . LYS A 1 113 ? 16.502 9.667 7.063 1.00 92.19 113 LYS A O 1
ATOM 925 N N . GLU A 1 114 ? 15.708 11.665 7.731 1.00 92.56 114 GLU A N 1
ATOM 926 C CA . GLU A 1 114 ? 15.498 11.296 9.131 1.00 92.56 114 GLU A CA 1
ATOM 927 C C . GLU A 1 114 ? 14.419 10.216 9.263 1.00 92.56 114 GLU A C 1
ATOM 929 O O . GLU A 1 114 ? 14.654 9.192 9.903 1.00 92.56 114 GLU A O 1
ATOM 934 N N . GLU A 1 115 ? 13.291 10.363 8.563 1.00 91.69 115 GLU A N 1
ATOM 935 C CA . GLU A 1 115 ? 12.221 9.358 8.540 1.00 91.69 115 GLU A CA 1
ATOM 936 C C . GLU A 1 115 ? 12.682 8.036 7.925 1.00 91.69 115 GLU A C 1
ATOM 938 O O . GLU A 1 115 ? 12.369 6.969 8.461 1.00 91.69 115 GLU A O 1
ATOM 943 N N . LYS A 1 116 ? 13.477 8.079 6.846 1.00 91.81 116 LYS A N 1
ATOM 944 C CA . LYS A 1 116 ? 14.071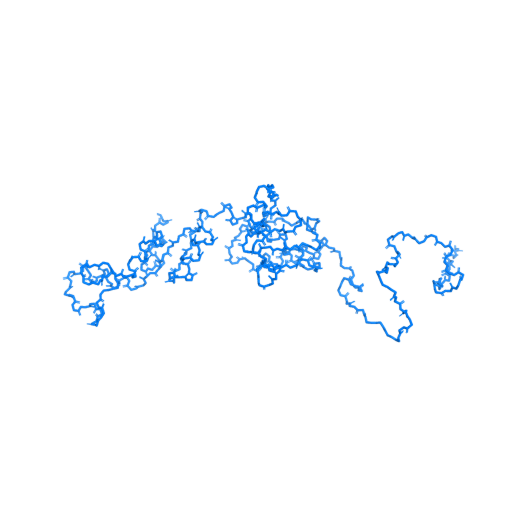 6.872 6.243 1.00 91.81 116 LYS A CA 1
ATOM 945 C C . LYS A 1 116 ? 14.947 6.131 7.253 1.00 91.81 116 LYS A C 1
ATOM 947 O O . LYS A 1 116 ? 14.828 4.913 7.383 1.00 91.81 116 LYS A O 1
ATOM 952 N N . VAL A 1 117 ? 15.796 6.850 7.990 1.00 88.81 117 VAL A N 1
ATOM 953 C CA . VAL A 1 117 ? 16.681 6.266 9.013 1.00 88.81 117 VAL A CA 1
ATOM 954 C C . VAL A 1 117 ? 15.884 5.745 10.207 1.00 88.81 117 VAL A C 1
ATOM 956 O O . VAL A 1 117 ? 16.131 4.629 10.654 1.00 88.81 117 VAL A O 1
ATOM 959 N N . ASN A 1 118 ? 14.892 6.485 10.691 1.00 88.75 118 ASN A N 1
ATOM 960 C CA . ASN A 1 118 ? 14.051 6.029 11.797 1.00 88.75 118 ASN A CA 1
ATOM 961 C C . ASN A 1 118 ? 13.241 4.772 11.419 1.00 88.75 118 ASN A C 1
ATOM 963 O O . ASN A 1 118 ? 13.051 3.867 12.228 1.00 88.75 118 ASN A O 1
ATOM 967 N N . THR A 1 119 ? 12.805 4.684 10.159 1.00 86.94 119 THR A N 1
ATOM 968 C CA . THR A 1 119 ? 11.959 3.584 9.676 1.00 86.94 119 THR A CA 1
ATOM 969 C C . THR A 1 119 ? 12.755 2.331 9.303 1.00 86.94 119 THR A C 1
ATOM 971 O O . THR A 1 119 ? 12.346 1.218 9.647 1.00 86.94 119 THR A O 1
ATOM 974 N N . TYR A 1 120 ? 13.880 2.500 8.599 1.00 86.50 120 TYR A N 1
ATOM 975 C CA . TYR A 1 120 ? 14.655 1.406 7.992 1.00 86.50 120 TYR A CA 1
ATOM 976 C C . TYR A 1 120 ? 16.123 1.355 8.432 1.00 86.50 120 TYR A C 1
ATOM 978 O O . TYR A 1 120 ? 16.815 0.388 8.131 1.00 86.50 120 TYR A O 1
ATOM 986 N N . GLY A 1 121 ? 16.623 2.375 9.130 1.00 80.38 121 GLY A N 1
ATOM 987 C CA . GLY A 1 121 ? 18.030 2.492 9.523 1.00 80.38 121 GLY A CA 1
ATOM 988 C C . GLY A 1 121 ? 18.444 1.594 10.688 1.00 80.38 121 GLY A C 1
ATOM 989 O O . GLY A 1 121 ? 19.633 1.508 10.989 1.00 80.38 121 GLY A O 1
ATOM 990 N N . ASN A 1 122 ? 17.502 0.898 11.333 1.00 75.12 122 ASN A N 1
ATOM 991 C CA . ASN A 1 122 ? 17.832 -0.072 12.371 1.00 75.12 122 ASN A CA 1
ATOM 992 C C . ASN A 1 122 ? 18.397 -1.364 11.755 1.00 75.12 122 ASN A C 1
ATOM 994 O O . ASN A 1 122 ? 17.678 -2.325 11.483 1.00 75.12 122 ASN A O 1
ATOM 998 N N . THR A 1 123 ? 19.713 -1.389 11.564 1.00 60.22 123 THR A N 1
ATOM 999 C CA . THR A 1 123 ? 20.480 -2.513 11.006 1.00 60.22 123 THR A CA 1
ATOM 1000 C C . THR A 1 123 ? 20.490 -3.770 11.877 1.00 60.22 123 THR A C 1
ATOM 1002 O O . THR A 1 123 ? 20.858 -4.834 11.379 1.00 60.22 123 THR A O 1
ATOM 1005 N N . LEU A 1 124 ? 20.066 -3.685 13.145 1.00 57.62 124 LEU A N 1
ATOM 1006 C CA . LEU A 1 124 ? 19.941 -4.850 14.031 1.00 57.62 124 LEU A CA 1
ATOM 1007 C C . LEU A 1 124 ? 18.744 -5.734 13.655 1.00 57.62 124 LEU A C 1
ATOM 1009 O O . LEU A 1 124 ? 18.736 -6.922 13.968 1.00 57.62 124 LEU A O 1
ATOM 1013 N N . ILE A 1 125 ? 17.753 -5.178 12.950 1.00 58.75 125 ILE A N 1
ATOM 1014 C CA . ILE A 1 125 ? 16.583 -5.909 12.465 1.00 58.75 125 ILE A CA 1
ATOM 1015 C C . ILE A 1 125 ? 16.728 -6.087 10.952 1.00 58.75 125 ILE A C 1
ATOM 1017 O O . ILE A 1 125 ? 16.186 -5.323 10.154 1.00 58.75 125 ILE A O 1
ATOM 1021 N N . ARG A 1 126 ? 17.461 -7.125 10.541 1.00 55.28 126 ARG A N 1
ATOM 1022 C CA . ARG A 1 126 ? 17.429 -7.610 9.154 1.00 55.28 126 ARG A CA 1
ATOM 1023 C C . ARG A 1 126 ? 16.105 -8.329 8.908 1.00 55.28 126 ARG A C 1
ATOM 1025 O O . ARG A 1 126 ? 16.049 -9.554 8.919 1.00 55.28 126 ARG A O 1
ATOM 1032 N N . ASN A 1 127 ? 15.036 -7.568 8.700 1.00 58.31 127 ASN A N 1
ATOM 1033 C CA . ASN A 1 127 ? 13.847 -8.143 8.088 1.00 58.31 127 ASN A CA 1
ATOM 1034 C C . ASN A 1 127 ? 14.203 -8.464 6.639 1.00 58.31 127 ASN A C 1
ATOM 1036 O O . ASN A 1 127 ? 14.710 -7.597 5.922 1.00 58.31 127 ASN A O 1
ATOM 1040 N N . ALA A 1 128 ? 13.975 -9.705 6.222 1.00 64.19 128 ALA A N 1
ATOM 1041 C CA . ALA A 1 128 ? 13.973 -10.005 4.805 1.00 64.19 128 ALA A CA 1
ATOM 1042 C C . ALA A 1 128 ? 12.904 -9.125 4.130 1.00 64.19 128 ALA A C 1
ATOM 1044 O O . ALA A 1 128 ? 11.864 -8.820 4.716 1.00 64.19 128 ALA A O 1
ATOM 1045 N N . PHE A 1 129 ? 13.192 -8.646 2.919 1.00 70.44 129 PHE A N 1
ATOM 1046 C CA . PHE A 1 129 ? 12.201 -7.959 2.089 1.00 70.44 129 PHE A CA 1
ATOM 1047 C C . PHE A 1 129 ? 11.318 -9.005 1.413 1.00 70.44 129 PHE A C 1
ATOM 1049 O O . PHE A 1 129 ? 11.321 -9.145 0.191 1.00 70.44 129 PHE A O 1
ATOM 1056 N N . ASP A 1 130 ? 10.639 -9.803 2.226 1.00 73.62 130 ASP A N 1
ATOM 1057 C CA . ASP A 1 130 ? 9.870 -10.949 1.790 1.00 73.62 130 ASP A CA 1
ATOM 1058 C C . ASP A 1 130 ? 8.377 -10.793 2.072 1.00 73.62 130 ASP A C 1
ATOM 1060 O O . ASP A 1 130 ? 7.878 -9.872 2.732 1.00 73.62 130 ASP A O 1
ATOM 1064 N N . TRP A 1 131 ? 7.640 -11.714 1.469 1.00 70.75 131 TRP A N 1
ATOM 1065 C CA . TRP A 1 131 ? 6.223 -11.874 1.703 1.00 70.75 131 TRP A CA 1
ATOM 1066 C C . TRP A 1 131 ? 5.998 -12.348 3.153 1.00 70.75 131 TRP A C 1
ATOM 1068 O O . TRP A 1 131 ? 6.750 -13.197 3.626 1.00 70.75 131 TRP A O 1
ATOM 1078 N N . PRO A 1 132 ? 4.960 -11.875 3.868 1.00 81.75 132 PRO A N 1
ATOM 1079 C CA . PRO A 1 132 ? 3.805 -11.129 3.377 1.00 81.75 132 PRO A CA 1
ATOM 1080 C C . PRO A 1 132 ? 3.925 -9.616 3.467 1.00 81.75 132 PRO A C 1
ATOM 1082 O O . PRO A 1 132 ? 3.025 -8.955 2.962 1.00 81.75 132 PRO A O 1
ATOM 1085 N N . ASP A 1 133 ? 4.952 -9.054 4.094 1.00 84.44 133 ASP A N 1
ATOM 1086 C CA . ASP A 1 133 ? 4.982 -7.618 4.393 1.00 84.44 133 ASP A CA 1
ATOM 1087 C C . ASP A 1 133 ? 5.439 -6.782 3.190 1.00 84.44 133 ASP A C 1
ATOM 1089 O O . ASP A 1 133 ? 4.925 -5.677 2.983 1.00 84.44 133 ASP A O 1
ATOM 1093 N N . TYR A 1 134 ? 6.315 -7.343 2.351 1.00 89.44 134 TYR A N 1
ATOM 1094 C CA . TYR A 1 134 ? 6.833 -6.693 1.151 1.00 89.44 134 TYR A CA 1
ATOM 1095 C C . TYR A 1 134 ? 6.310 -7.340 -0.138 1.00 89.44 134 TYR A C 1
ATOM 1097 O O . TYR A 1 134 ? 6.119 -8.555 -0.216 1.00 89.44 134 TYR A O 1
ATOM 1105 N N . VAL A 1 135 ? 6.065 -6.523 -1.166 1.00 90.44 135 VAL A N 1
ATOM 1106 C CA . VAL A 1 135 ? 5.628 -6.979 -2.498 1.00 90.44 135 VAL A CA 1
ATOM 1107 C C . VAL A 1 135 ? 6.490 -6.335 -3.575 1.00 90.44 135 VAL A C 1
ATOM 1109 O O . VAL A 1 135 ? 6.634 -5.116 -3.602 1.00 90.44 135 VAL A O 1
ATOM 1112 N N . LEU A 1 136 ? 7.048 -7.144 -4.475 1.00 91.25 136 LEU A N 1
ATOM 1113 C CA . LEU A 1 136 ? 7.817 -6.663 -5.621 1.00 91.25 136 LEU A CA 1
ATOM 1114 C C . LEU A 1 136 ? 6.884 -6.229 -6.759 1.00 91.25 136 LEU A C 1
ATOM 1116 O O . LEU A 1 136 ? 5.906 -6.905 -7.074 1.00 91.25 136 LEU A O 1
ATOM 1120 N N . VAL A 1 137 ? 7.208 -5.104 -7.392 1.00 91.00 137 VAL A N 1
ATOM 1121 C CA . VAL A 1 137 ? 6.532 -4.593 -8.590 1.00 91.00 137 VAL A CA 1
ATOM 1122 C C . VAL A 1 137 ? 7.372 -4.971 -9.809 1.00 91.00 137 VAL A C 1
ATOM 1124 O O . VAL A 1 137 ? 8.117 -4.160 -10.351 1.00 91.00 137 VAL A O 1
ATOM 1127 N N . ASP A 1 138 ? 7.323 -6.235 -10.204 1.00 88.12 138 ASP A N 1
ATOM 1128 C CA . ASP A 1 138 ? 8.161 -6.819 -11.262 1.00 88.12 138 ASP A CA 1
ATOM 1129 C C . ASP A 1 138 ? 7.425 -7.012 -12.600 1.00 88.12 138 ASP A C 1
ATOM 1131 O O . ASP A 1 138 ? 8.044 -6.946 -13.666 1.00 88.12 138 ASP A O 1
ATOM 1135 N N . THR A 1 139 ? 6.101 -7.171 -12.569 1.00 84.06 139 THR A N 1
ATOM 1136 C CA . THR A 1 139 ? 5.264 -7.275 -13.773 1.00 84.06 139 THR A CA 1
ATOM 1137 C C . THR A 1 139 ? 4.632 -5.934 -14.169 1.00 84.06 139 THR A C 1
ATOM 1139 O O . THR A 1 139 ? 4.446 -5.044 -13.340 1.00 84.06 139 THR A O 1
ATOM 1142 N N . HIS A 1 140 ? 4.259 -5.776 -15.447 1.00 78.31 140 HIS A N 1
ATOM 1143 C CA . HIS A 1 140 ? 3.514 -4.587 -15.908 1.00 78.31 140 HIS A CA 1
ATOM 1144 C C . HIS A 1 140 ? 2.115 -4.550 -15.270 1.00 78.31 140 HIS A C 1
ATOM 1146 O O . HIS A 1 140 ? 1.608 -3.482 -14.951 1.00 78.31 140 HIS A O 1
ATOM 1152 N N . PHE A 1 141 ? 1.529 -5.715 -14.978 1.00 78.69 141 PHE A N 1
ATOM 1153 C CA . PHE A 1 141 ? 0.247 -5.820 -14.281 1.00 78.69 141 PHE A CA 1
ATOM 1154 C C . PHE A 1 141 ? 0.290 -5.235 -12.859 1.00 78.69 141 PHE A C 1
ATOM 1156 O O . PHE A 1 141 ? -0.732 -4.783 -12.344 1.00 78.69 141 PHE A O 1
ATOM 1163 N N . SER A 1 142 ? 1.468 -5.209 -12.228 1.00 87.00 142 SER A N 1
ATOM 1164 C CA . SER A 1 142 ? 1.651 -4.702 -10.865 1.00 87.00 142 SER A CA 1
ATOM 1165 C C . SER A 1 142 ? 1.716 -3.169 -10.778 1.00 87.00 142 SER A C 1
ATOM 1167 O O . SER A 1 142 ? 1.554 -2.631 -9.683 1.00 87.00 142 SER A O 1
ATOM 1169 N N . LEU A 1 143 ? 1.937 -2.453 -11.888 1.00 91.31 143 LEU A N 1
ATOM 1170 C CA . LEU A 1 143 ? 2.143 -0.995 -11.885 1.00 91.31 143 LEU A CA 1
ATOM 1171 C C . LEU A 1 143 ? 0.877 -0.232 -11.483 1.00 91.31 143 LEU A C 1
ATOM 1173 O O . LEU A 1 143 ? 0.913 0.588 -10.564 1.00 91.31 143 LEU A O 1
ATOM 1177 N N . ALA A 1 144 ? -0.261 -0.589 -12.082 1.00 91.12 144 ALA A N 1
ATOM 1178 C CA . ALA A 1 144 ? -1.566 -0.052 -11.702 1.00 91.12 144 ALA A CA 1
ATOM 1179 C C . ALA A 1 144 ? -1.882 -0.297 -10.215 1.00 91.12 144 ALA A C 1
ATOM 1181 O O . ALA A 1 144 ? -2.385 0.589 -9.523 1.00 91.12 144 ALA A O 1
ATOM 1182 N N . GLY A 1 145 ? -1.541 -1.485 -9.703 1.00 90.75 145 GLY A N 1
ATOM 1183 C CA . GLY A 1 145 ? -1.718 -1.835 -8.293 1.00 90.75 145 GLY A CA 1
ATOM 1184 C C . GLY A 1 145 ? -0.826 -1.020 -7.353 1.00 90.75 145 GLY A C 1
ATOM 1185 O O . GLY A 1 145 ? -1.289 -0.584 -6.300 1.00 90.75 145 GLY A O 1
ATOM 1186 N N . ALA A 1 146 ? 0.428 -0.767 -7.736 1.00 93.81 146 ALA A N 1
ATOM 1187 C CA . ALA A 1 146 ? 1.351 0.072 -6.974 1.00 93.81 146 ALA A CA 1
ATOM 1188 C C . ALA A 1 146 ? 0.876 1.532 -6.905 1.00 93.81 146 ALA A C 1
ATOM 1190 O O . ALA A 1 146 ? 0.916 2.140 -5.836 1.00 93.81 146 ALA A O 1
ATOM 1191 N N . TYR A 1 147 ? 0.371 2.076 -8.016 1.00 95.00 147 TYR A N 1
ATOM 1192 C CA . TYR A 1 147 ? -0.204 3.423 -8.044 1.00 95.00 147 TYR A CA 1
ATOM 1193 C C . TYR A 1 147 ? -1.441 3.528 -7.152 1.00 95.00 147 TYR A C 1
ATOM 1195 O O . TYR A 1 147 ? -1.540 4.427 -6.318 1.00 95.00 147 TYR A O 1
ATOM 1203 N N . LEU A 1 148 ? -2.351 2.557 -7.263 1.00 92.12 148 LEU A N 1
ATOM 1204 C CA . LEU A 1 148 ? -3.531 2.498 -6.409 1.00 92.12 148 LEU A CA 1
ATOM 1205 C C . LEU A 1 148 ? -3.158 2.381 -4.925 1.00 92.12 148 LEU A C 1
ATOM 1207 O O . LEU A 1 148 ? -3.785 3.012 -4.080 1.00 92.12 148 LEU A O 1
ATOM 1211 N N . PHE A 1 149 ? -2.124 1.604 -4.598 1.00 93.19 149 PHE A N 1
ATOM 1212 C CA . PHE A 1 149 ? -1.606 1.505 -3.236 1.00 93.19 149 PHE A CA 1
ATOM 1213 C C . PHE A 1 149 ? -1.168 2.871 -2.691 1.00 93.19 149 PHE A C 1
ATOM 1215 O O . PHE A 1 149 ? -1.544 3.207 -1.570 1.00 93.19 149 PHE A O 1
ATOM 1222 N N . ALA A 1 150 ? -0.456 3.685 -3.479 1.00 94.62 150 ALA A N 1
ATOM 1223 C CA . ALA A 1 150 ? -0.071 5.038 -3.071 1.00 94.62 150 ALA A CA 1
ATOM 1224 C C . ALA A 1 150 ? -1.293 5.928 -2.776 1.00 94.62 150 ALA A C 1
ATOM 1226 O O . ALA A 1 150 ? -1.357 6.554 -1.718 1.00 94.62 150 ALA A O 1
ATOM 1227 N N . GLN A 1 151 ? -2.299 5.919 -3.658 1.00 92.88 151 GLN A N 1
ATOM 1228 C CA . GLN A 1 151 ? -3.541 6.679 -3.452 1.00 92.88 151 GLN A CA 1
ATOM 1229 C C . GLN A 1 151 ? -4.297 6.224 -2.202 1.00 92.88 151 GLN A C 1
ATOM 1231 O O . GLN A 1 151 ? -4.805 7.045 -1.440 1.00 92.88 151 GLN A O 1
ATOM 1236 N N . LEU A 1 152 ? -4.358 4.909 -1.972 1.00 88.81 152 LEU A N 1
ATOM 1237 C CA . LEU A 1 152 ? -4.983 4.342 -0.782 1.00 88.81 152 LEU A CA 1
ATOM 1238 C C . LEU A 1 152 ? -4.260 4.777 0.489 1.00 88.81 152 LEU A C 1
ATOM 1240 O O . LEU A 1 152 ? -4.933 5.104 1.460 1.00 88.81 152 LEU A O 1
ATOM 1244 N N . VAL A 1 153 ? -2.927 4.820 0.496 1.00 90.88 153 VAL A N 1
ATOM 1245 C CA . VAL A 1 153 ? -2.157 5.305 1.650 1.00 90.88 153 VAL A CA 1
ATOM 1246 C C . VAL A 1 153 ? -2.521 6.758 1.974 1.00 90.88 153 VAL A C 1
ATOM 1248 O O . VAL A 1 153 ? -2.926 7.036 3.101 1.00 90.88 153 VAL A O 1
ATOM 1251 N N . GLU A 1 154 ? -2.498 7.663 0.992 1.00 89.94 154 GLU A N 1
ATOM 1252 C CA . GLU A 1 154 ? -2.864 9.071 1.225 1.00 89.94 154 GLU A CA 1
ATOM 1253 C C . GLU A 1 154 ? -4.317 9.245 1.663 1.00 89.94 154 GLU A C 1
ATOM 1255 O O . GLU A 1 154 ? -4.627 10.045 2.551 1.00 89.94 154 GLU A O 1
ATOM 1260 N N . PHE A 1 155 ? -5.227 8.483 1.057 1.00 86.31 155 PHE A N 1
ATOM 1261 C CA . PHE A 1 155 ? -6.630 8.489 1.443 1.00 86.31 155 PHE A CA 1
ATOM 1262 C C . PHE A 1 155 ? -6.800 8.040 2.895 1.00 86.31 155 PHE A C 1
ATOM 1264 O O . PHE A 1 155 ? -7.461 8.710 3.689 1.00 86.31 155 PHE A O 1
ATOM 1271 N N . MET A 1 156 ? -6.168 6.932 3.269 1.00 82.06 156 MET A N 1
ATOM 1272 C CA . MET A 1 156 ? -6.237 6.393 4.623 1.00 82.06 156 MET A CA 1
ATOM 1273 C C . MET A 1 156 ? -5.661 7.367 5.649 1.00 82.06 156 MET A C 1
ATOM 1275 O O . MET A 1 156 ? -6.236 7.507 6.727 1.00 82.06 156 MET A O 1
ATOM 1279 N N . ASP A 1 157 ? -4.595 8.085 5.306 1.00 85.25 157 ASP A N 1
ATOM 1280 C CA . ASP A 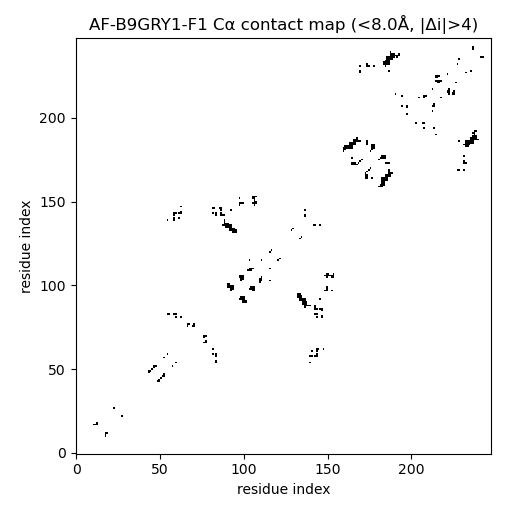1 157 ? -3.999 9.115 6.156 1.00 85.25 157 ASP A CA 1
ATOM 1281 C C . ASP A 1 157 ? -4.905 10.328 6.327 1.00 85.25 157 ASP A C 1
ATOM 1283 O O . ASP A 1 157 ? -5.155 10.764 7.454 1.00 85.25 157 ASP A O 1
ATOM 1287 N N . LYS A 1 158 ? -5.493 10.814 5.232 1.00 84.06 158 LYS A N 1
ATOM 1288 C CA . LYS A 1 158 ? -6.429 11.945 5.247 1.00 84.06 158 LYS A CA 1
ATOM 1289 C C . LYS A 1 158 ? -7.662 11.681 6.113 1.00 84.06 158 LYS A C 1
ATOM 1291 O O . LYS A 1 158 ? -8.173 12.597 6.760 1.00 84.06 158 LYS A O 1
ATOM 1296 N N . TYR A 1 159 ? -8.161 10.446 6.124 1.00 76.12 159 TYR A N 1
ATOM 1297 C CA . TYR A 1 159 ? -9.359 10.065 6.880 1.00 76.12 159 TYR A CA 1
ATOM 1298 C C . TYR A 1 159 ? -9.056 9.296 8.169 1.00 76.12 159 TYR A C 1
ATOM 1300 O O . TYR A 1 159 ? -9.996 8.872 8.846 1.00 76.12 159 TYR A O 1
ATOM 1308 N N . ARG A 1 160 ? -7.782 9.168 8.563 1.00 71.38 160 ARG A N 1
ATOM 1309 C CA . ARG A 1 160 ? -7.339 8.352 9.705 1.00 71.38 160 ARG A CA 1
ATOM 1310 C C . ARG A 1 160 ? -8.085 8.678 10.999 1.00 71.38 160 ARG A C 1
ATOM 1312 O O . ARG A 1 160 ? -8.522 7.776 11.708 1.00 71.38 160 ARG A O 1
ATOM 1319 N N . GLU A 1 161 ? -8.295 9.964 11.269 1.00 65.94 161 GLU A N 1
ATOM 1320 C CA . GLU A 1 161 ? -9.001 10.439 12.468 1.00 65.94 161 GLU A CA 1
ATOM 1321 C C . GLU A 1 161 ? -10.531 10.395 12.333 1.00 65.94 161 GLU A C 1
ATOM 1323 O O . GLU A 1 161 ? -11.266 10.312 13.323 1.00 65.94 161 GLU A O 1
ATOM 1328 N N . ARG A 1 162 ? -11.039 10.433 11.096 1.00 68.88 162 ARG A N 1
ATOM 1329 C CA . ARG A 1 162 ? -12.480 10.397 10.811 1.00 68.88 162 ARG A CA 1
ATOM 1330 C C . ARG A 1 162 ? -13.021 8.972 10.763 1.00 68.88 162 ARG A C 1
ATOM 1332 O O . ARG A 1 162 ? -14.209 8.796 11.022 1.00 68.88 162 ARG A O 1
ATOM 1339 N N . ALA A 1 163 ? -12.166 7.983 10.523 1.00 68.44 163 ALA A N 1
ATOM 1340 C CA . ALA A 1 163 ? -12.531 6.578 10.482 1.00 68.44 163 ALA A CA 1
ATOM 1341 C C . ALA A 1 163 ? -12.970 6.060 11.862 1.00 68.44 163 ALA A C 1
ATOM 1343 O O . ALA A 1 163 ? -12.248 6.173 12.859 1.00 68.44 163 ALA A O 1
ATOM 1344 N N . LEU A 1 164 ? -14.172 5.483 11.900 1.00 71.62 164 LEU A N 1
ATOM 1345 C CA . LEU A 1 164 ? -14.711 4.738 13.032 1.00 71.62 164 LEU A CA 1
ATOM 1346 C C . LEU A 1 164 ? -14.802 3.265 12.630 1.00 71.62 164 LEU A C 1
ATOM 1348 O O . LEU A 1 164 ? -15.611 2.904 11.781 1.00 71.62 164 LEU A O 1
ATOM 1352 N N . TYR A 1 165 ? -13.984 2.416 13.243 1.00 75.62 165 TYR A N 1
ATOM 1353 C CA . TYR A 1 165 ? -14.125 0.973 13.114 1.00 75.62 165 TYR A CA 1
ATOM 1354 C C . TYR A 1 165 ? -15.185 0.471 14.086 1.00 75.62 165 TYR A C 1
ATOM 1356 O O . TYR A 1 165 ? -15.061 0.689 15.293 1.00 75.62 165 TYR A O 1
ATOM 1364 N N . VAL A 1 166 ? -16.193 -0.229 13.579 1.00 78.00 166 VAL A N 1
ATOM 1365 C CA . VAL A 1 166 ? -17.228 -0.867 14.395 1.00 78.00 166 VAL A CA 1
ATOM 1366 C C . VAL A 1 166 ? -17.030 -2.372 14.323 1.00 78.00 166 VAL A C 1
ATOM 1368 O O . VAL A 1 166 ? -17.066 -2.935 13.234 1.00 78.00 166 VAL A O 1
ATOM 1371 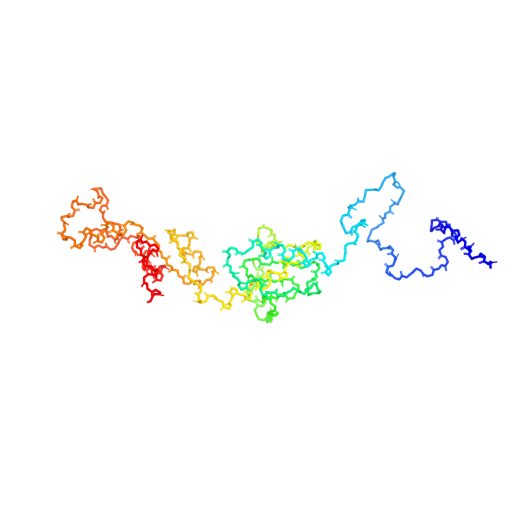N N . GLY A 1 167 ? -16.819 -3.014 15.467 1.00 81.62 167 GLY A N 1
ATOM 1372 C CA . GLY A 1 167 ? -16.611 -4.460 15.539 1.00 81.62 167 GLY A CA 1
ATOM 1373 C C . GLY A 1 167 ? -17.075 -5.034 16.869 1.00 81.62 167 GLY A C 1
ATOM 1374 O O . GLY A 1 167 ? -17.388 -4.288 17.794 1.00 81.62 167 GLY A O 1
ATOM 1375 N N . ASP A 1 168 ? -17.128 -6.351 16.966 1.00 78.81 168 ASP A N 1
ATOM 1376 C CA . ASP A 1 168 ? -17.563 -7.112 18.143 1.00 78.81 168 ASP A CA 1
ATOM 1377 C C . ASP A 1 168 ? -16.387 -7.841 18.824 1.00 78.81 168 ASP A C 1
ATOM 1379 O O . ASP A 1 168 ? -16.453 -8.183 20.008 1.00 78.81 168 ASP A O 1
ATOM 1383 N N . HIS A 1 169 ? -15.250 -7.992 18.135 1.00 83.38 169 HIS A N 1
ATOM 1384 C CA . HIS A 1 169 ? -14.071 -8.667 18.674 1.00 83.38 169 HIS A CA 1
ATOM 1385 C C . HIS A 1 169 ? -13.019 -7.678 19.191 1.00 83.38 169 HIS A C 1
ATOM 1387 O O . HIS A 1 169 ? -12.261 -7.074 18.433 1.00 83.38 169 HIS A O 1
ATOM 1393 N N . ILE A 1 170 ? -12.845 -7.590 20.515 1.00 79.38 170 ILE A N 1
ATOM 1394 C CA . ILE A 1 170 ? -11.867 -6.673 21.143 1.00 79.38 170 ILE A CA 1
ATOM 1395 C C . ILE A 1 170 ? -10.448 -6.807 20.548 1.00 79.38 170 ILE A C 1
ATOM 1397 O O . ILE A 1 170 ? -9.746 -5.809 20.376 1.00 79.38 170 ILE A O 1
ATOM 1401 N N . TYR A 1 171 ? -9.999 -8.023 20.231 1.00 74.31 171 TYR A N 1
ATOM 1402 C CA . TYR A 1 171 ? -8.643 -8.254 19.725 1.00 74.31 171 TYR A CA 1
ATOM 1403 C C . TYR A 1 171 ? -8.512 -8.079 18.210 1.00 74.31 171 TYR A C 1
ATOM 1405 O O . TYR A 1 171 ? -7.605 -7.369 17.769 1.00 74.31 171 TYR A O 1
ATOM 1413 N N . GLY A 1 172 ? -9.393 -8.714 17.433 1.00 71.69 172 GLY A N 1
ATOM 1414 C CA . GLY A 1 172 ? -9.344 -8.674 15.968 1.00 71.69 172 GLY A CA 1
ATOM 1415 C C . GLY A 1 172 ? -9.653 -7.289 15.408 1.00 71.69 172 GLY A C 1
ATOM 1416 O O . GLY A 1 172 ? -8.952 -6.818 14.512 1.00 71.69 172 GLY A O 1
ATOM 1417 N N . ASP A 1 173 ? -10.616 -6.610 16.026 1.00 74.12 173 ASP A N 1
ATOM 1418 C CA . ASP A 1 173 ? -11.229 -5.404 15.481 1.00 74.12 173 ASP A CA 1
ATOM 1419 C C . ASP A 1 173 ? -10.701 -4.155 16.172 1.00 74.12 173 ASP A C 1
ATOM 1421 O O . ASP A 1 173 ? -10.118 -3.269 15.548 1.00 74.12 173 ASP A O 1
ATOM 1425 N N . ILE A 1 174 ? -10.856 -4.094 17.497 1.00 76.88 174 ILE A N 1
ATOM 1426 C CA . ILE A 1 174 ? -10.587 -2.878 18.268 1.00 76.88 174 ILE A CA 1
ATOM 1427 C C . ILE A 1 174 ? -9.082 -2.667 18.430 1.00 76.88 174 ILE A C 1
ATOM 1429 O O . ILE A 1 174 ? -8.556 -1.596 18.123 1.00 76.88 174 ILE A O 1
ATOM 1433 N N . LEU A 1 175 ? -8.352 -3.684 18.899 1.00 72.69 175 LEU A N 1
ATOM 1434 C CA . LEU A 1 175 ? -6.917 -3.550 19.156 1.00 72.69 175 LEU A CA 1
ATOM 1435 C C . LEU A 1 175 ? -6.103 -3.388 17.876 1.00 72.69 175 LEU A C 1
ATOM 1437 O O . LEU A 1 175 ? -5.183 -2.568 17.867 1.00 72.69 175 LEU A O 1
ATOM 1441 N N . ARG A 1 176 ? -6.430 -4.133 16.816 1.00 70.25 176 ARG A N 1
ATOM 1442 C CA . ARG A 1 176 ? -5.736 -4.022 15.529 1.00 70.25 176 ARG A CA 1
ATOM 1443 C C . ARG A 1 176 ? -5.981 -2.656 14.896 1.00 70.25 176 ARG A C 1
ATOM 1445 O O . ARG A 1 176 ? -5.013 -1.967 14.584 1.00 70.25 176 ARG A O 1
ATOM 1452 N N . SER A 1 177 ? -7.238 -2.224 14.800 1.00 68.25 177 SER A N 1
ATOM 1453 C CA . SER A 1 177 ? -7.586 -0.930 14.196 1.00 68.25 177 SER A CA 1
ATOM 1454 C C . SER A 1 177 ? -7.015 0.248 14.986 1.00 68.25 177 SER A C 1
ATOM 1456 O O . SER A 1 177 ? -6.493 1.187 14.393 1.00 68.25 177 SER A O 1
ATOM 1458 N N . LYS A 1 178 ? -6.998 0.172 16.325 1.00 67.94 178 LYS A N 1
ATOM 1459 C CA . LYS A 1 178 ? -6.408 1.218 17.174 1.00 67.94 178 LYS A CA 1
ATOM 1460 C C . LYS A 1 178 ? -4.879 1.262 17.102 1.00 67.94 178 LYS A C 1
ATOM 1462 O O . LYS A 1 178 ? -4.316 2.343 16.991 1.00 67.94 178 LYS A O 1
ATOM 1467 N N . LYS A 1 179 ? -4.194 0.115 17.207 1.00 67.56 179 LYS A N 1
ATOM 1468 C CA . LYS A 1 179 ? -2.718 0.074 17.262 1.00 67.56 179 LYS A CA 1
ATOM 1469 C C . LYS A 1 179 ? -2.053 0.260 15.904 1.00 67.56 179 LYS A C 1
ATOM 1471 O O . LYS A 1 179 ? -0.966 0.819 15.858 1.00 67.56 179 LYS A O 1
ATOM 1476 N N . VAL A 1 180 ? -2.652 -0.279 14.843 1.00 63.03 180 VAL A N 1
ATOM 1477 C CA . VAL A 1 180 ? -2.034 -0.318 13.5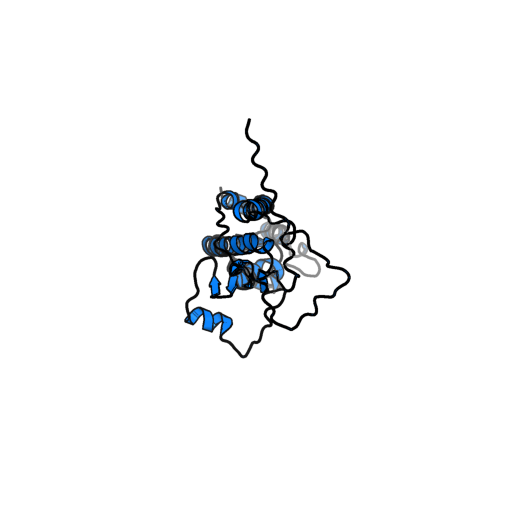10 1.00 63.03 180 VAL A CA 1
ATOM 1478 C C . VAL A 1 180 ? -2.513 0.847 12.652 1.00 63.03 180 VAL A C 1
ATOM 1480 O O . VAL A 1 180 ? -1.704 1.456 11.966 1.00 63.03 180 VAL A O 1
ATOM 1483 N N . LEU A 1 181 ? -3.809 1.169 12.706 1.00 66.25 181 LEU A N 1
ATOM 1484 C CA . LEU A 1 181 ? -4.430 2.149 11.807 1.00 66.25 181 LEU A CA 1
ATOM 1485 C C . LEU A 1 181 ? -4.773 3.477 12.499 1.00 66.25 181 LEU A C 1
ATOM 1487 O O . LEU A 1 181 ? -5.103 4.445 11.826 1.00 66.25 181 LEU A O 1
ATOM 1491 N N . GLY A 1 182 ? -4.708 3.544 13.835 1.00 67.62 182 GLY A N 1
ATOM 1492 C CA . GLY A 1 182 ? -5.047 4.749 14.600 1.00 67.62 182 GLY A CA 1
ATOM 1493 C C . GLY A 1 182 ? -6.532 5.130 14.560 1.00 67.62 182 GLY A C 1
ATOM 1494 O O . GLY A 1 182 ? -6.885 6.241 14.941 1.00 67.62 182 GLY A O 1
ATOM 1495 N N . TRP A 1 183 ? -7.405 4.231 14.103 1.00 76.88 183 TRP A N 1
ATOM 1496 C CA . TRP A 1 183 ? -8.827 4.518 13.927 1.00 76.88 183 TRP A CA 1
ATOM 1497 C C . TRP A 1 183 ? -9.553 4.662 15.268 1.00 76.88 183 TRP A C 1
ATOM 1499 O O . TRP A 1 183 ? -9.235 3.976 16.251 1.00 76.88 183 TRP A O 1
ATOM 1509 N N . ARG A 1 184 ? -10.586 5.515 15.303 1.00 75.62 184 ARG A N 1
ATOM 1510 C CA . ARG A 1 184 ? -11.560 5.492 16.403 1.00 75.62 184 ARG A CA 1
ATOM 1511 C C . ARG A 1 184 ? -12.291 4.156 16.346 1.00 75.62 184 ARG A C 1
ATOM 1513 O O . ARG A 1 184 ? -12.493 3.598 15.274 1.00 75.62 184 ARG A O 1
ATOM 1520 N N . THR A 1 185 ? -12.658 3.609 17.497 1.00 80.50 185 THR A N 1
ATOM 1521 C CA . THR A 1 185 ? -13.233 2.260 17.572 1.00 80.50 185 THR A CA 1
ATOM 1522 C C . THR A 1 185 ? -14.509 2.260 18.399 1.00 80.50 185 THR A C 1
ATOM 1524 O O . THR A 1 185 ? -14.544 2.827 19.493 1.00 80.50 185 THR A O 1
ATOM 1527 N N . MET A 1 186 ? -15.547 1.605 17.891 1.00 81.62 186 MET A N 1
ATOM 1528 C CA . MET A 1 186 ? -16.775 1.308 18.615 1.00 81.62 186 MET A CA 1
ATOM 1529 C C . MET A 1 186 ? -16.912 -0.207 18.759 1.00 81.62 186 MET A C 1
ATOM 1531 O O . MET A 1 186 ? -16.790 -0.934 17.774 1.00 81.62 186 MET A O 1
ATOM 1535 N N . LEU A 1 187 ? -17.152 -0.675 19.982 1.00 85.62 187 LEU A N 1
ATOM 1536 C CA . LEU A 1 187 ? -17.358 -2.093 20.265 1.00 85.62 187 LEU A CA 1
ATOM 1537 C C . LEU A 1 187 ? -18.854 -2.411 20.377 1.00 85.62 187 LEU A C 1
ATOM 1539 O O . LEU A 1 187 ? -19.566 -1.786 21.163 1.00 85.62 187 LEU A O 1
ATOM 1543 N N . ILE A 1 188 ? -19.322 -3.408 19.638 1.00 84.81 188 ILE A N 1
ATOM 1544 C CA . ILE A 1 188 ? -20.657 -3.976 19.811 1.00 84.81 188 ILE A CA 1
ATOM 1545 C C . ILE A 1 188 ? -20.577 -5.106 20.841 1.00 84.81 188 ILE A C 1
ATOM 1547 O O . ILE A 1 188 ? -19.789 -6.032 20.687 1.00 84.81 188 ILE A O 1
ATOM 1551 N N . VAL A 1 189 ? -21.376 -5.008 21.904 1.00 86.62 189 VAL A N 1
ATOM 1552 C CA . VAL A 1 189 ? -21.471 -5.992 22.994 1.00 86.62 189 VAL A CA 1
ATOM 1553 C C . VAL A 1 189 ? -22.936 -6.419 23.132 1.00 86.62 189 VAL A C 1
ATOM 1555 O O . VAL A 1 189 ? -23.660 -5.834 23.942 1.00 86.62 189 VAL A O 1
ATOM 1558 N N . PRO A 1 190 ? -23.412 -7.395 22.339 1.00 85.31 190 PRO A N 1
ATOM 1559 C CA . PRO A 1 190 ? -24.825 -7.786 22.304 1.00 85.31 190 PRO A CA 1
ATOM 1560 C C . PRO A 1 190 ? -25.410 -8.139 23.677 1.00 85.31 190 PRO A C 1
ATOM 1562 O O . PRO A 1 190 ? -26.551 -7.798 23.991 1.00 85.31 190 PRO A O 1
ATOM 1565 N N . GLU A 1 191 ? -24.610 -8.756 24.547 1.00 85.69 191 GLU A N 1
ATOM 1566 C CA . GLU A 1 191 ? -24.999 -9.152 25.901 1.00 85.69 191 GLU A CA 1
ATOM 1567 C C . GLU A 1 191 ? -25.405 -7.960 26.780 1.00 85.69 191 GLU A C 1
ATOM 1569 O O . GLU A 1 191 ? -26.208 -8.115 27.706 1.00 85.69 191 GLU A O 1
ATOM 1574 N N . LEU A 1 192 ? -24.897 -6.762 26.467 1.00 85.44 192 LEU A N 1
ATOM 1575 C CA . LEU A 1 192 ? -25.165 -5.536 27.212 1.00 85.44 192 LEU A CA 1
ATOM 1576 C C . LEU A 1 192 ? -26.659 -5.181 27.211 1.00 85.44 192 LEU A C 1
ATOM 1578 O O . LEU A 1 192 ? -27.151 -4.668 28.212 1.00 85.44 192 LEU A O 1
ATOM 1582 N N . GLU A 1 193 ? -27.399 -5.483 26.137 1.00 83.88 193 GLU A N 1
ATOM 1583 C CA . GLU A 1 193 ? -28.841 -5.197 26.063 1.00 83.88 193 GLU A CA 1
ATOM 1584 C C . GLU A 1 193 ? -29.602 -5.908 27.182 1.00 83.88 193 GLU A C 1
ATOM 1586 O O . GLU A 1 193 ? -30.389 -5.303 27.917 1.00 83.88 193 GLU A O 1
ATOM 1591 N N . ARG A 1 194 ? -29.310 -7.201 27.357 1.00 82.62 194 ARG A N 1
ATOM 1592 C CA . ARG A 1 194 ? -29.920 -8.015 28.404 1.00 82.62 194 ARG A CA 1
ATOM 1593 C C . ARG A 1 194 ? -29.500 -7.528 29.787 1.00 82.62 194 ARG A C 1
ATOM 1595 O O . ARG A 1 194 ? -30.354 -7.427 30.666 1.00 82.62 194 ARG A O 1
ATOM 1602 N N . GLU A 1 195 ? -28.216 -7.243 29.998 1.00 83.69 195 GLU A N 1
ATOM 1603 C CA . GLU A 1 195 ? -27.722 -6.816 31.313 1.00 83.69 195 GLU A CA 1
ATOM 1604 C C . GLU A 1 195 ? -28.278 -5.460 31.741 1.00 83.69 195 GLU A C 1
ATOM 1606 O O . GLU A 1 195 ? -28.749 -5.327 32.870 1.00 83.69 195 GLU A O 1
ATOM 1611 N N . VAL A 1 196 ? -28.291 -4.475 30.840 1.00 83.44 196 VAL A N 1
ATOM 1612 C CA . VAL A 1 196 ? -28.844 -3.142 31.113 1.00 83.44 196 VAL A CA 1
ATOM 1613 C C . VAL A 1 196 ? -30.326 -3.249 31.447 1.00 83.44 196 VAL A C 1
ATOM 1615 O O . VAL A 1 196 ? -30.756 -2.688 32.452 1.00 83.44 196 VAL A O 1
ATOM 1618 N N . LYS A 1 197 ? -31.100 -4.032 30.686 1.00 82.75 197 LYS A N 1
ATOM 1619 C CA . LYS A 1 197 ? -32.523 -4.252 30.977 1.00 82.75 197 LYS A CA 1
ATOM 1620 C C . LYS A 1 197 ? -32.746 -4.866 32.363 1.00 82.75 197 LYS A C 1
ATOM 1622 O O . LYS A 1 197 ? -33.608 -4.407 33.107 1.00 82.75 197 LYS A O 1
ATOM 1627 N N . LEU A 1 198 ? -31.945 -5.865 32.740 1.00 81.69 198 LEU A N 1
ATOM 1628 C CA . LEU A 1 198 ? -32.031 -6.494 34.062 1.00 81.69 198 LEU A CA 1
ATOM 1629 C C . LEU A 1 198 ? -31.695 -5.525 35.206 1.00 81.69 198 LEU A C 1
ATOM 1631 O O . LEU A 1 198 ? -32.355 -5.572 36.245 1.00 81.69 198 LEU A O 1
ATOM 1635 N N . LEU A 1 199 ? -30.705 -4.649 35.008 1.00 80.00 199 LEU A N 1
ATOM 1636 C CA . LEU A 1 199 ? -30.326 -3.616 35.977 1.00 80.00 199 LEU A CA 1
ATOM 1637 C C . LEU A 1 199 ? -31.410 -2.538 36.124 1.00 80.00 199 LEU A C 1
ATOM 1639 O O . LEU A 1 199 ? -31.728 -2.145 37.245 1.00 80.00 199 LEU A O 1
ATOM 1643 N N . TRP A 1 200 ? -31.998 -2.088 35.011 1.00 76.25 200 TRP A N 1
ATOM 1644 C CA . TRP A 1 200 ? -33.058 -1.071 34.998 1.00 76.25 200 TRP A CA 1
ATOM 1645 C C . TRP A 1 200 ? -34.349 -1.547 35.655 1.00 76.25 200 TRP A C 1
ATOM 1647 O O . TRP A 1 200 ? -34.985 -0.792 36.384 1.00 76.25 200 TRP A O 1
ATOM 1657 N N . GLU A 1 201 ? -34.722 -2.810 35.455 1.00 78.69 201 GLU A N 1
ATOM 1658 C CA . GLU A 1 201 ? -35.910 -3.393 36.084 1.00 78.69 201 GLU A CA 1
ATOM 1659 C C . GLU A 1 201 ? -35.734 -3.637 37.607 1.00 78.69 201 GLU A C 1
ATOM 1661 O O . GLU A 1 201 ? -36.623 -4.229 38.217 1.00 78.69 201 GLU A O 1
ATOM 1666 N N . GLN A 1 202 ? -34.603 -3.231 38.220 1.00 64.12 202 GLN A N 1
ATOM 1667 C CA . GLN A 1 202 ? -34.219 -3.484 39.625 1.00 64.12 202 GLN A CA 1
ATOM 1668 C C . GLN A 1 202 ? -34.474 -4.934 40.073 1.00 64.12 202 GLN A C 1
ATOM 1670 O O . GLN A 1 202 ? -34.865 -5.219 41.206 1.00 64.12 202 GLN A O 1
ATOM 1675 N N . ARG A 1 203 ? -34.289 -5.887 39.157 1.00 58.66 203 ARG A N 1
ATOM 1676 C CA . ARG A 1 203 ? -34.622 -7.290 39.405 1.00 58.66 203 ARG A CA 1
ATOM 1677 C C . ARG A 1 203 ? -33.463 -8.025 40.070 1.00 58.66 203 ARG A C 1
ATOM 1679 O O . ARG A 1 203 ? -32.300 -7.794 39.757 1.00 58.66 203 ARG A O 1
ATOM 1686 N N . ASN A 1 204 ? -33.824 -8.953 40.963 1.00 58.59 204 ASN A N 1
ATOM 1687 C CA . ASN A 1 204 ? -32.913 -9.818 41.717 1.00 58.59 204 ASN A CA 1
ATOM 1688 C C . ASN A 1 204 ? -31.754 -10.361 40.862 1.00 58.59 204 ASN A C 1
ATOM 1690 O O . ASN A 1 204 ? -31.964 -10.853 39.748 1.00 58.59 204 ASN A O 1
ATOM 1694 N N . SER A 1 205 ? -30.553 -10.366 41.450 1.00 59.53 205 SER A N 1
ATOM 1695 C CA . SER A 1 205 ? -29.289 -10.871 40.884 1.00 59.53 205 SER A CA 1
ATOM 1696 C C . SER A 1 205 ? -29.372 -12.284 40.281 1.00 59.53 205 SER A C 1
ATOM 1698 O O . SER A 1 205 ? -28.569 -12.634 39.419 1.00 59.53 205 SER A O 1
ATOM 1700 N N . ASN A 1 206 ? -30.388 -13.068 40.653 1.00 63.34 206 ASN A N 1
ATOM 1701 C CA . ASN A 1 206 ? -30.676 -14.409 40.137 1.00 63.34 206 ASN A CA 1
ATOM 1702 C C . ASN A 1 206 ? -31.044 -14.478 38.639 1.00 63.34 206 ASN A C 1
ATOM 1704 O O . ASN A 1 206 ? -31.221 -15.580 38.118 1.00 63.34 206 ASN A O 1
ATOM 1708 N N . LYS A 1 207 ? -31.194 -13.344 37.937 1.00 72.06 207 LYS A N 1
ATOM 1709 C CA . LYS A 1 207 ? -31.482 -13.315 36.487 1.00 72.06 207 LYS A CA 1
ATOM 1710 C C . LYS A 1 207 ? -30.248 -13.156 35.587 1.00 72.06 207 LYS A C 1
ATOM 1712 O O . LYS A 1 207 ? -30.374 -13.327 34.368 1.00 72.06 207 LYS A O 1
ATOM 1717 N N . PHE A 1 208 ? -29.083 -12.859 36.168 1.00 80.81 208 PHE A N 1
ATOM 1718 C CA . PHE A 1 208 ? -27.796 -12.912 35.466 1.00 80.81 208 PHE A CA 1
ATOM 1719 C C . PHE A 1 208 ? -27.365 -14.362 35.209 1.00 80.81 208 PHE A C 1
ATOM 1721 O O . PHE A 1 208 ? -28.074 -15.306 35.572 1.00 80.81 208 PHE A O 1
ATOM 1728 N N . HIS A 1 209 ? -26.226 -14.567 34.539 1.00 83.62 209 HIS A N 1
ATOM 1729 C CA . HIS A 1 209 ? -25.748 -15.919 34.267 1.00 83.62 209 HIS A CA 1
ATOM 1730 C C . HIS A 1 209 ? -25.569 -16.688 35.583 1.00 83.62 209 HIS A C 1
ATOM 1732 O O . HIS A 1 209 ? -24.817 -16.258 36.454 1.00 83.62 209 HIS A O 1
ATOM 1738 N N . LYS A 1 210 ? -26.237 -17.842 35.722 1.00 82.94 210 LYS A N 1
ATOM 1739 C CA . LYS A 1 210 ? -26.358 -18.561 37.006 1.00 82.94 210 LYS A CA 1
ATOM 1740 C C . LYS A 1 210 ? -25.013 -18.886 37.662 1.00 82.94 210 LYS A C 1
ATOM 1742 O O . LYS A 1 210 ? -24.915 -18.876 38.879 1.00 82.94 210 LYS A O 1
ATOM 1747 N N . VAL A 1 211 ? -24.000 -19.185 36.848 1.00 82.06 211 VAL A N 1
ATOM 1748 C CA . VAL A 1 211 ? -22.666 -19.604 37.314 1.00 82.06 211 VAL A CA 1
ATOM 1749 C C . VAL A 1 211 ? -21.665 -18.447 37.329 1.00 82.06 211 VAL A C 1
ATOM 1751 O O . VAL A 1 211 ? -20.787 -18.400 38.180 1.00 82.06 211 VAL A O 1
ATOM 1754 N N . TRP A 1 212 ? -21.792 -17.505 36.392 1.00 84.25 212 TRP A N 1
ATOM 1755 C CA . TRP A 1 212 ? -20.727 -16.538 36.077 1.00 84.25 212 TRP A CA 1
ATOM 1756 C C . TRP A 1 212 ? -21.122 -15.086 36.357 1.00 84.25 212 TRP A C 1
ATOM 1758 O O . TRP A 1 212 ? -20.282 -14.196 36.285 1.00 84.25 212 TRP A O 1
ATOM 1768 N N . GLY A 1 213 ? -22.381 -14.841 36.726 1.00 86.12 213 GLY A N 1
ATOM 1769 C CA . GLY A 1 213 ? -22.876 -13.521 37.083 1.00 86.12 213 GLY A CA 1
ATOM 1770 C C . GLY A 1 213 ? -22.927 -12.564 35.895 1.00 86.12 213 GLY A C 1
ATOM 1771 O O . GLY A 1 213 ? -23.459 -12.906 34.838 1.00 86.12 213 GLY A O 1
ATOM 1772 N N . GLN A 1 214 ? -22.439 -11.345 36.124 1.00 87.81 214 GLN A N 1
ATOM 1773 C CA . GLN A 1 214 ? -22.465 -10.234 35.175 1.00 87.81 214 GLN A CA 1
ATOM 1774 C C . GLN A 1 214 ? -21.214 -10.237 34.289 1.00 87.81 214 GLN A C 1
ATOM 1776 O O . GLN A 1 214 ? -20.104 -10.484 34.753 1.00 87.81 214 GLN A O 1
ATOM 1781 N N . LEU A 1 215 ? -21.369 -9.859 33.027 1.00 88.50 215 LEU A N 1
ATOM 1782 C CA . LEU A 1 215 ? -20.286 -9.690 32.070 1.00 88.50 215 LEU A CA 1
ATOM 1783 C C . LEU A 1 215 ? -19.372 -8.533 32.476 1.00 88.50 215 LEU A C 1
ATOM 1785 O O . LEU A 1 215 ? -18.148 -8.657 32.418 1.00 88.50 215 LEU A O 1
ATOM 1789 N N . MET A 1 216 ? -19.947 -7.411 32.918 1.00 87.75 216 MET A N 1
ATOM 1790 C CA . MET A 1 216 ? -19.179 -6.202 33.242 1.00 87.75 216 MET A CA 1
ATOM 1791 C C . MET A 1 216 ? -18.642 -6.166 34.684 1.00 87.75 216 MET A C 1
ATOM 1793 O O . MET A 1 216 ? -17.809 -5.313 35.017 1.00 87.75 216 MET A O 1
ATOM 1797 N N . LYS A 1 217 ? -19.077 -7.087 35.551 1.00 86.44 217 LYS A N 1
ATOM 1798 C CA . LYS A 1 217 ? -18.764 -7.081 36.987 1.00 86.44 217 LYS A CA 1
ATOM 1799 C C . LYS A 1 217 ? -18.395 -8.462 37.511 1.00 86.44 217 LYS A C 1
ATOM 1801 O O . LYS A 1 217 ? -19.051 -9.450 37.221 1.00 86.44 217 LYS A O 1
ATOM 1806 N N . THR A 1 218 ? -17.395 -8.503 38.381 1.00 84.50 218 THR A N 1
ATOM 1807 C CA . THR A 1 218 ? -17.062 -9.676 39.192 1.00 84.50 218 THR A CA 1
ATOM 1808 C C . THR A 1 218 ? -17.236 -9.281 40.656 1.00 84.50 218 THR A C 1
ATOM 1810 O O . THR A 1 218 ? -16.379 -8.624 41.248 1.00 84.50 218 THR A O 1
ATOM 1813 N N . GLY A 1 219 ? -18.407 -9.596 41.217 1.00 82.50 219 GLY A N 1
ATOM 1814 C CA . GLY A 1 219 ? -18.836 -9.042 42.503 1.00 82.50 219 GLY A CA 1
ATOM 1815 C C . GLY A 1 219 ? -18.964 -7.517 42.428 1.00 82.50 219 GLY A C 1
ATOM 1816 O O . GLY A 1 219 ? -19.654 -6.988 41.559 1.00 82.50 219 GLY A O 1
ATOM 1817 N N . TYR A 1 220 ? -18.268 -6.804 43.314 1.00 81.94 220 TYR A N 1
ATOM 1818 C CA . TYR A 1 220 ? -18.262 -5.334 43.342 1.00 81.94 220 TYR A CA 1
ATOM 1819 C C . TYR A 1 220 ? -17.255 -4.701 42.364 1.00 81.94 220 TYR A C 1
ATOM 1821 O O . TYR A 1 220 ? -17.352 -3.513 42.037 1.00 81.94 220 TYR A O 1
ATOM 1829 N N . GLN A 1 221 ? -16.301 -5.485 41.859 1.00 87.12 221 GLN A N 1
ATOM 1830 C CA . GLN A 1 221 ? -15.236 -5.005 40.980 1.00 87.12 221 GLN A CA 1
ATOM 1831 C C . GLN A 1 221 ? -15.612 -5.136 39.502 1.00 87.12 221 GLN A C 1
ATOM 1833 O O . GLN A 1 221 ? -16.509 -5.889 39.128 1.00 87.12 221 GLN A O 1
ATOM 1838 N N . ASN A 1 222 ? -14.930 -4.380 38.640 1.00 88.75 222 ASN A N 1
ATOM 1839 C CA . ASN A 1 222 ? -15.079 -4.534 37.194 1.00 88.75 222 ASN A CA 1
ATOM 1840 C C . ASN A 1 222 ? -14.431 -5.842 36.740 1.00 88.75 222 ASN A C 1
ATOM 1842 O O . ASN A 1 222 ? -13.327 -6.171 37.171 1.00 88.75 222 ASN A O 1
ATOM 1846 N N . SER A 1 223 ? -15.093 -6.557 35.832 1.00 91.06 223 SER A N 1
ATOM 1847 C CA . SER A 1 223 ? -14.493 -7.737 35.213 1.00 91.06 223 SER A CA 1
ATOM 1848 C C . SER A 1 223 ? -13.289 -7.349 34.342 1.00 91.06 223 SER A C 1
ATOM 1850 O O . SER A 1 223 ? -13.124 -6.194 33.923 1.00 91.06 223 SER A O 1
ATOM 1852 N N . ARG A 1 224 ? -12.448 -8.333 33.999 1.00 87.50 224 ARG A N 1
ATOM 1853 C CA . ARG A 1 224 ? -11.361 -8.134 33.026 1.00 87.50 224 ARG A CA 1
ATOM 1854 C C . ARG A 1 224 ? -11.900 -7.630 31.684 1.00 87.50 224 ARG A C 1
ATOM 1856 O O . ARG A 1 224 ? -11.285 -6.754 31.077 1.00 87.50 224 ARG A O 1
ATOM 1863 N N . PHE A 1 225 ? -13.053 -8.147 31.260 1.00 87.56 225 PHE A N 1
ATOM 1864 C CA . PHE A 1 225 ? -13.737 -7.708 30.048 1.00 87.56 225 PHE A CA 1
ATOM 1865 C C . PHE A 1 225 ? -14.118 -6.225 30.141 1.00 87.56 225 PHE A C 1
ATOM 1867 O O . PHE A 1 225 ? -13.724 -5.443 29.281 1.00 87.56 225 PHE A O 1
ATOM 1874 N N . ALA A 1 226 ? -14.743 -5.782 31.238 1.00 86.81 226 ALA A N 1
ATOM 1875 C CA . ALA A 1 226 ? -15.079 -4.370 31.441 1.00 86.81 226 ALA A CA 1
ATOM 1876 C C . ALA A 1 226 ? -13.852 -3.443 31.419 1.00 86.81 226 ALA A C 1
ATOM 1878 O O . ALA A 1 226 ? -13.913 -2.341 30.866 1.00 86.81 226 ALA A O 1
ATOM 1879 N N . HIS A 1 227 ? -12.721 -3.883 31.978 1.00 86.12 227 HIS A N 1
ATOM 1880 C CA . HIS A 1 227 ? -11.457 -3.149 31.877 1.00 86.12 227 HIS A CA 1
ATOM 1881 C C . HIS A 1 227 ? -10.942 -3.053 30.433 1.00 86.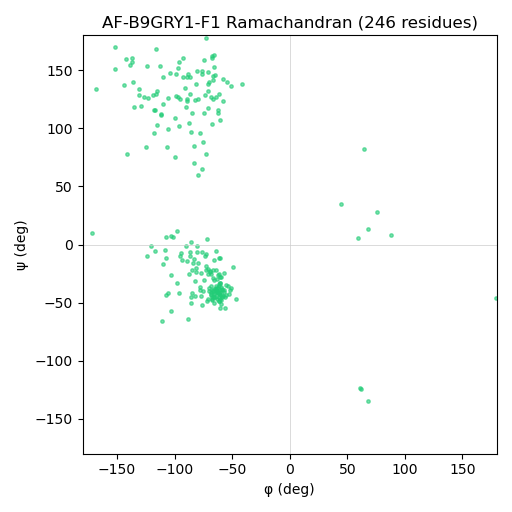12 227 HIS A C 1
ATOM 1883 O O . HIS A 1 227 ? -10.427 -2.007 30.023 1.00 86.12 227 HIS A O 1
ATOM 1889 N N . GLN A 1 228 ? -11.081 -4.118 29.644 1.00 84.38 228 GLN A N 1
ATOM 1890 C CA . GLN A 1 228 ? -10.698 -4.117 28.233 1.00 84.38 228 GLN A CA 1
ATOM 1891 C C . GLN A 1 228 ? -11.597 -3.193 27.408 1.00 84.38 228 GLN A C 1
ATOM 1893 O O . GLN A 1 228 ? -11.070 -2.349 26.690 1.00 84.38 228 GLN A O 1
ATOM 1898 N N . VAL A 1 229 ? -12.918 -3.265 27.581 1.00 85.50 229 VAL A N 1
ATOM 1899 C CA . VAL A 1 229 ? -13.872 -2.364 26.914 1.00 85.50 229 VAL A CA 1
ATOM 1900 C C . VAL A 1 229 ? -13.532 -0.903 27.226 1.00 85.50 229 VAL A C 1
ATOM 1902 O O . VAL A 1 229 ? -13.233 -0.128 26.319 1.00 85.50 229 VAL A O 1
ATOM 1905 N N . ARG A 1 230 ? -13.435 -0.537 28.512 1.00 82.62 230 ARG A N 1
ATOM 1906 C CA . ARG A 1 230 ? -13.152 0.851 28.929 1.00 82.62 230 ARG A CA 1
ATOM 1907 C C . ARG A 1 230 ? -11.807 1.389 28.445 1.00 82.62 230 ARG A C 1
ATOM 1909 O O . ARG A 1 230 ? -11.689 2.581 28.196 1.00 82.62 230 ARG A O 1
ATOM 1916 N N . SER A 1 231 ? -10.779 0.546 28.355 1.00 81.12 231 SER A N 1
ATOM 1917 C CA . SER A 1 231 ? -9.438 1.001 27.961 1.00 81.12 231 SER A CA 1
ATOM 1918 C C . SER A 1 231 ? -9.215 1.014 26.447 1.00 81.12 231 SER A C 1
ATOM 1920 O O . SER A 1 231 ? -8.325 1.722 25.953 1.00 81.12 231 SER A O 1
ATOM 1922 N N . LYS A 1 232 ? -9.953 0.192 25.690 1.00 78.25 232 LYS A N 1
ATOM 1923 C CA . LYS A 1 232 ? -9.651 -0.063 24.276 1.00 78.25 232 LYS A CA 1
ATOM 1924 C C . LYS A 1 232 ? -10.636 0.593 23.319 1.00 78.25 232 LYS A C 1
ATOM 1926 O O . LYS A 1 232 ? -10.142 1.212 22.377 1.00 78.25 232 LYS A O 1
ATOM 1931 N N . SER A 1 233 ? -11.942 0.539 23.571 1.00 75.19 233 SER A N 1
ATOM 1932 C CA . SER A 1 233 ? -12.954 1.155 22.699 1.00 75.19 233 SER A CA 1
ATOM 1933 C C . SER A 1 233 ? -13.226 2.614 23.063 1.00 75.19 233 SER A C 1
ATOM 1935 O O . SER A 1 233 ? -13.190 2.970 24.239 1.00 75.19 233 SER A O 1
ATOM 1937 N N . PHE A 1 234 ? -13.524 3.445 22.063 1.00 77.00 234 PHE A N 1
ATOM 1938 C CA . PHE A 1 234 ? -13.947 4.835 22.258 1.00 77.00 234 PHE A CA 1
ATOM 1939 C C . PHE A 1 234 ? -15.422 4.917 22.690 1.00 77.00 234 PHE A C 1
ATOM 1941 O O . PHE A 1 234 ? -15.768 5.696 23.573 1.00 77.00 234 PHE A O 1
ATOM 1948 N N . GLN A 1 235 ? -16.274 4.069 22.108 1.00 78.81 235 GLN A N 1
ATOM 1949 C CA . GLN A 1 235 ? -17.681 3.873 22.480 1.00 78.81 235 GLN A CA 1
ATOM 1950 C C . GLN A 1 235 ? -18.015 2.374 22.484 1.00 78.81 235 GLN A C 1
ATOM 1952 O O . GLN A 1 235 ? -17.340 1.589 21.818 1.00 78.81 235 GLN A O 1
ATOM 1957 N N . TYR A 1 236 ? -19.046 1.962 23.222 1.00 81.62 236 TYR A N 1
ATOM 1958 C CA . TYR A 1 236 ? -19.572 0.599 23.143 1.00 81.62 236 TYR A CA 1
ATOM 1959 C C . TYR A 1 236 ? -21.091 0.580 23.303 1.00 81.62 236 TYR A C 1
ATOM 1961 O O . TYR A 1 236 ? -21.641 1.290 24.148 1.00 81.62 236 TYR A O 1
ATOM 1969 N N . HIS A 1 237 ? -21.765 -0.221 22.483 1.00 83.00 237 HIS A N 1
ATOM 1970 C CA . HIS A 1 237 ? -23.226 -0.313 22.410 1.00 83.00 237 HIS A CA 1
ATOM 1971 C C . HIS A 1 237 ? -23.667 -1.767 22.314 1.00 83.00 237 HIS A C 1
ATOM 1973 O O . HIS A 1 237 ? -22.882 -2.630 21.931 1.00 83.00 237 HIS A O 1
ATOM 1979 N N . SER A 1 238 ? -24.927 -2.049 22.644 1.00 80.75 238 SER A N 1
ATOM 1980 C CA . SER A 1 238 ? -25.460 -3.402 22.492 1.00 80.75 238 SER A CA 1
ATOM 1981 C C . SER A 1 238 ? -25.736 -3.783 21.040 1.00 80.75 238 SER A C 1
ATOM 1983 O O . SER A 1 238 ? -25.612 -4.946 20.678 1.00 80.75 238 SER A O 1
ATOM 1985 N N . THR A 1 239 ? -26.079 -2.815 20.188 1.00 75.56 239 THR A N 1
ATOM 1986 C CA . THR A 1 239 ? -26.385 -3.050 18.772 1.00 75.56 239 THR A CA 1
ATOM 1987 C C . THR A 1 239 ? -25.850 -1.921 17.894 1.00 75.56 239 THR A C 1
ATOM 1989 O O . THR A 1 239 ? -25.623 -0.804 18.365 1.00 75.56 239 THR A O 1
ATOM 1992 N N . GLN A 1 240 ? -25.680 -2.193 16.595 1.00 65.69 240 GLN A N 1
ATOM 1993 C CA . GLN A 1 240 ? -25.311 -1.165 15.613 1.00 65.69 240 GLN A CA 1
ATOM 1994 C C . GLN A 1 240 ? -26.420 -0.116 15.414 1.00 65.69 240 GLN A C 1
ATOM 1996 O O . GLN A 1 240 ? -26.120 1.045 15.152 1.00 65.69 240 GLN A O 1
ATOM 2001 N N . ASN A 1 241 ? -27.694 -0.482 15.605 1.00 66.44 241 ASN A N 1
ATOM 2002 C CA . ASN A 1 241 ? -28.831 0.431 15.424 1.00 66.44 241 ASN A CA 1
ATOM 2003 C C . ASN A 1 241 ? -28.807 1.616 16.400 1.00 66.44 241 ASN A C 1
ATOM 2005 O O . ASN A 1 241 ? -29.249 2.706 16.044 1.00 66.44 241 ASN A O 1
ATOM 2009 N N . CYS A 1 242 ? -28.236 1.442 17.598 1.00 57.72 242 CYS A N 1
ATOM 2010 C CA . CYS A 1 242 ? -28.051 2.535 18.556 1.00 57.72 242 CYS A CA 1
ATOM 2011 C C . CYS A 1 242 ? -27.189 3.680 17.998 1.00 57.72 242 CYS A C 1
ATOM 2013 O O . CYS A 1 242 ? -27.379 4.825 18.395 1.00 57.72 242 CYS A O 1
ATOM 2015 N N . PHE A 1 243 ? -26.275 3.393 17.064 1.00 56.28 243 PHE A N 1
ATOM 2016 C CA . PHE A 1 243 ? -25.436 4.410 16.432 1.00 56.28 243 PHE A CA 1
ATOM 2017 C C . PHE A 1 243 ? -26.201 5.238 15.396 1.00 56.28 243 PHE A C 1
ATOM 2019 O O . PHE A 1 243 ? -26.047 6.455 15.371 1.00 56.28 243 PHE A O 1
ATOM 2026 N N . MET A 1 244 ? -27.074 4.613 14.593 1.00 55.59 244 MET A N 1
ATOM 2027 C CA . MET A 1 244 ? -27.868 5.344 13.592 1.00 55.59 244 MET A CA 1
ATOM 2028 C C . MET A 1 244 ? -28.782 6.405 14.226 1.00 55.59 244 MET A C 1
ATOM 2030 O O . MET A 1 244 ? -29.040 7.438 13.611 1.00 55.59 244 MET A O 1
ATOM 2034 N N . LEU A 1 245 ? -29.203 6.191 15.477 1.00 51.88 245 LEU A N 1
ATOM 2035 C CA . LEU A 1 245 ? -30.005 7.146 16.249 1.00 51.88 245 LEU A CA 1
ATOM 2036 C C . LEU A 1 245 ? -29.224 8.395 16.697 1.00 51.88 245 LEU A C 1
ATOM 2038 O O . LEU A 1 245 ? -29.844 9.409 16.993 1.00 51.88 245 LEU A O 1
ATOM 2042 N N . LEU A 1 246 ? -27.888 8.345 16.754 1.00 49.81 246 LEU A N 1
ATOM 2043 C CA . LEU A 1 246 ? -27.037 9.481 17.144 1.00 49.81 246 LEU A CA 1
ATOM 2044 C C . LEU A 1 246 ? -26.636 10.371 15.957 1.00 49.81 246 LEU A C 1
ATOM 2046 O O . LEU A 1 246 ? -26.137 11.474 16.162 1.00 49.81 246 LEU A O 1
ATOM 2050 N N . SER A 1 247 ? -26.823 9.888 14.728 1.00 46.50 247 SER A N 1
ATOM 2051 C CA . SER A 1 247 ? -26.524 10.604 13.480 1.00 46.50 247 SER A CA 1
ATOM 2052 C C . SER A 1 247 ? -27.748 11.271 12.832 1.00 46.50 247 SER A C 1
ATOM 2054 O O . SER A 1 247 ? -27.656 11.675 11.674 1.00 46.50 247 SER A O 1
ATOM 2056 N N . SER A 1 248 ? -28.877 11.354 13.551 1.00 36.38 248 SER A N 1
ATOM 2057 C CA . SER A 1 248 ? -30.129 12.001 13.113 1.00 36.38 248 SER A CA 1
ATOM 2058 C C . SER A 1 248 ? -30.278 13.400 13.700 1.00 36.38 248 SER A C 1
ATOM 2060 O O . SER A 1 248 ? -29.94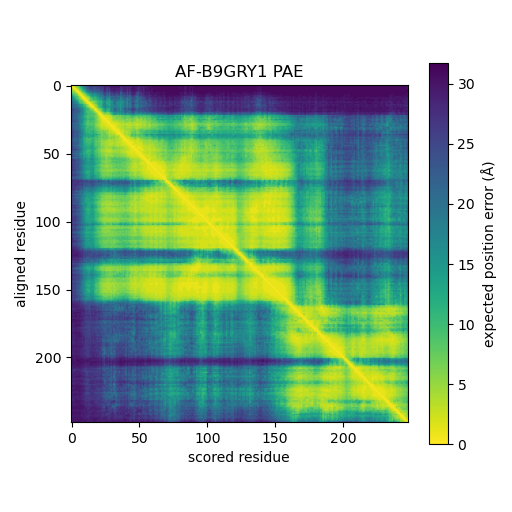7 13.554 14.897 1.00 36.38 248 SER A O 1
#

Foldseek 3Di:
DDDDDPPDPDQPCPDPVNPPDDDDPVRDDDDPDDDDPPDPDDDFDPDCTVDNDDLVPPLVVLLQVVLVVCVVPDPVSNPDDDDSVPFDFFWKAQQQQCWIDPQTARLNHGDDPVRCCVPPVPPVDPDPCDPPRMDGRHDSSCRSVNNVSSVVRVVLVVCLAVAEFEEADLVPTQVCCCVRRVHAYEHADQVVVVVVVCVVVVDDQCPADNPQGDPQDDVPHGDPNVVSCVVGHPYYDNDPVVVVVVVD

Mean predicted aligned error: 14.12 Å

Sequence (248 aa):
MERRDGVQEPCIWSSPEGGKGKVEPGKRIFCNRVLNISVKAVGLDMDYTLAQYKPETFEKLAYEGTIKKFNGVSMQLLEWKFEWEYMVRGLVLDKKRGNILKWAYHGFTELSKEEKVNTYGNTLIRNAFDWPDYVLVDTHFSLAGAYLFAQLVEFMDKYRERALYVGDHIYGDILRSKKVLGWRTMLIVPELEREVKLLWEQRNSNKFHKVWGQLMKTGYQNSRFAHQVRSKSFQYHSTQNCFMLLSS

Secondary structure (DSSP, 8-state):
------------TTSTTTT-S---GGG----SS------S-----TBTTTB---HHHHHHHHHHHHHHHTTTT-GGGGG----TTS--TTEEEETTTTEEETTTEETTEEPPHHHHHHHH--TT----S-TTTEEEE-STHHHHHHHHHHHHHHHHHHTTTT-EEEES-IIIIIIHIIIII--EEEEE-THHHHHHHHHHTT--GGGSBTTTB-SSEETTEEPHHHHHHHHH-SEEES-THHHHTT--

InterPro domains:
  IPR008380 HAD-superfamily hydrolase, subfamily IG, 5'-nucleotidase [PF05761] (29-159)
  IPR008380 HAD-superfamily hydrolase, subfamily IG, 5'-nucleotidase [PF05761] (162-206)
  IPR008380 HAD-superfamily hydrolase, subfamily IG, 5'-nucleotidase [PTHR12103] (10-160)
  IPR023214 HAD superfamily [G3DSA:3.40.50.1000] (143-220)
  IPR036412 HAD-like superfamily [SSF56784] (27-158)
  IPR036412 HAD-like superfamily [SSF56784] (160-245)

Organism: Populus trichocarpa (NCBI:txid3694)

Solvent-accessible surface area (backbone atoms only — not comparable to full-atom values): 15374 Å² total; per-residue (Å²): 141,79,89,87,79,83,80,76,74,83,78,57,66,86,43,101,78,38,65,87,63,87,73,56,81,92,76,59,89,83,74,98,61,94,75,85,82,92,61,95,75,82,91,75,62,53,80,73,64,70,47,75,72,60,59,73,61,52,37,47,50,54,35,53,56,50,51,60,73,46,61,89,75,46,78,73,62,75,75,63,83,86,67,71,82,76,52,65,74,73,33,33,37,34,66,82,79,42,29,41,41,90,82,38,23,47,29,92,43,72,52,51,72,66,55,47,40,74,74,66,56,56,75,88,62,78,69,74,90,41,78,89,49,29,44,76,24,74,52,76,80,36,37,37,54,53,51,49,49,24,54,48,35,48,50,49,62,76,38,24,80,74,38,68,47,75,36,67,45,65,63,78,40,37,48,42,36,39,74,75,59,57,27,43,27,34,35,40,41,60,67,48,51,60,51,53,52,42,60,73,68,72,52,68,79,84,77,43,47,91,89,69,45,48,76,56,31,54,84,95,42,70,19,72,57,36,53,48,49,71,74,63,34,78,42,75,38,41,49,76,68,66,54,62,67,72,76,109